Protein 3DD6 (pdb70)

Sequence (244 aa):
MRVDGREKTELRHIHIHTNYLKHPEGSVLIEVGDTKVICSSATIEERVPPFMRGEGKGWVTAEYAMIPRATEQRTIRESSGKVTGRTMMEIQRLIGRALRAVVDLEALGERTVWIDCDVIQADGGTRTASITGAYVAMVLAFEKLLQAEKVSKIPVKDYLAATSVGIVEEQGVVLDLNYAEDSKADVDMNVIMMTGKGQFVEVQGTGEEATFSRAQLNELLDAAEQGIFQLIDIQKEALGDIVSHIE

CATH classification: 3.30.230.70

InterPro domains:
  IPR001247 Exoribonuclease, phosphorolytic domain 1 [PF01138] (10-140)
  IPR002381 Ribonuclease PH, bacterial-type [MF_00564] (14-238)
  IPR002381 Ribonuclease PH, bacterial-type [TIGR01966] (2-237)
  IPR002381 Ribonuclease PH, bacterial-type [cd11362] (10-237)
  IPR015847 Exoribonuclease, phosphorolytic domain 2 [PF03725] (157-224)
  IPR018336 Ribonuclease PH, conserved site [PS01277] (116-128)
  IPR020568 Ribosomal protein uS5 domain 2-type superfamily [SSF54211] (1-140)
  IPR027408 PNPase/RNase PH domain superfamily [G3DSA:3.30.230.70] (9-238)
  IPR036345 Exoribonuclease, PH domain 2 superfamily [SSF55666] (151-238)
  IPR050080 Ribonuclease PH [PTHR11953] (2-234)

Structure (mmCIF, N/CA/C/O backbone):
data_3DD6
#
_entry.id   3DD6
#
_cell.length_a   86.750
_cell.length_b   86.750
_cell.length_c   179.080
_cell.angle_alpha   90.00
_cell.angle_beta   90.00
_cell.angle_gamma   120.00
#
_symmetry.space_group_name_H-M   'H 3 2'
#
loop_
_entity.id
_entity.type
_entity.pdbx_description
1 polymer 'Ribonuclease PH'
2 non-polymer 'SULFATE ION'
3 water water
#
loop_
_atom_site.group_PDB
_atom_site.id
_atom_site.type_symbol
_atom_site.label_atom_id
_atom_site.label_alt_id
_atom_site.label_comp_id
_atom_site.label_asym_id
_atom_site.label_entity_id
_atom_site.label_seq_id
_atom_site.pdbx_PDB_ins_code
_atom_site.Cartn_x
_atom_site.Cartn_y
_atom_site.Cartn_z
_atom_site.occupancy
_atom_site.B_iso_or_equiv
_atom_site.auth_seq_id
_atom_site.auth_comp_id
_atom_site.auth_asym_id
_atom_site.auth_atom_id
_atom_site.pdbx_PDB_model_num
ATOM 1 N N . MET A 1 11 ? 9.997 2.431 -10.362 1.00 8.79 1 MET A N 1
ATOM 2 C CA . MET A 1 11 ? 9.121 3.483 -10.956 1.00 8.65 1 MET A CA 1
ATOM 3 C C . MET A 1 11 ? 8.303 2.969 -12.134 1.00 8.31 1 MET A C 1
ATOM 4 O O . MET A 1 11 ? 7.175 3.428 -12.347 1.00 8.38 1 MET A O 1
ATOM 9 N N . ARG A 1 12 ? 8.868 2.034 -12.904 1.00 7.87 2 ARG A N 1
ATOM 10 C CA . ARG A 1 12 ? 8.130 1.381 -13.991 1.00 7.19 2 ARG A CA 1
ATOM 11 C C . ARG A 1 12 ? 6.967 0.561 -13.451 1.00 7.27 2 ARG A C 1
ATOM 12 O O . ARG A 1 12 ? 7.102 -0.128 -12.438 1.00 7.30 2 ARG A O 1
ATOM 20 N N . VAL A 1 13 ? 5.836 0.644 -14.143 1.00 7.05 3 VAL A N 1
ATOM 21 C CA . VAL A 1 13 ? 4.672 -0.192 -13.843 1.00 7.17 3 VAL A CA 1
ATOM 22 C C . VAL A 1 13 ? 5.066 -1.661 -14.010 1.00 7.23 3 VAL A C 1
ATOM 23 O O . VAL A 1 13 ? 5.623 -2.050 -15.032 1.00 7.10 3 VAL A O 1
ATOM 27 N N . ASP A 1 14 ? 4.800 -2.470 -12.990 1.00 7.49 4 ASP A N 1
ATOM 28 C CA . ASP A 1 14 ? 5.102 -3.892 -13.067 1.00 7.69 4 ASP A CA 1
ATOM 29 C C . ASP A 1 14 ? 3.883 -4.637 -13.591 1.00 7.67 4 ASP A C 1
ATOM 30 O O . ASP A 1 14 ? 2.751 -4.261 -13.308 1.00 7.94 4 ASP A O 1
ATOM 35 N N . GLY A 1 15 ? 4.112 -5.690 -14.359 1.00 7.43 5 GLY A N 1
ATOM 36 C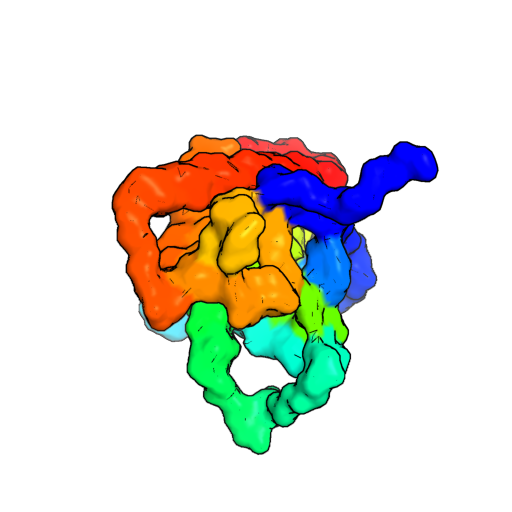 CA . GLY A 1 15 ? 3.014 -6.506 -14.863 1.00 7.38 5 GLY A CA 1
ATOM 37 C C . GLY A 1 15 ? 2.359 -5.961 -16.117 1.00 7.24 5 GLY A C 1
ATOM 38 O O . GLY A 1 15 ? 2.875 -5.019 -16.742 1.00 7.41 5 GLY A O 1
ATOM 39 N N . ARG A 1 16 ? 1.213 -6.555 -16.447 1.00 6.90 6 ARG A N 1
ATOM 40 C CA . ARG A 1 16 ? 0.464 -6.349 -17.686 1.00 6.73 6 ARG A CA 1
ATOM 41 C C . ARG A 1 16 ? -0.934 -5.863 -17.390 1.00 6.64 6 ARG A C 1
ATOM 42 O O . ARG A 1 16 ? -1.556 -6.334 -16.449 1.00 6.77 6 ARG A O 1
ATOM 50 N N . GLU A 1 17 ? -1.476 -4.993 -18.237 1.00 6.48 7 GLU A N 1
ATOM 51 C CA . GLU A 1 17 ? -2.889 -4.676 -18.133 1.00 6.49 7 GLU A CA 1
ATOM 52 C C . GLU A 1 17 ? -3.774 -5.860 -18.547 1.00 6.44 7 GLU A C 1
ATOM 53 O O . GLU A 1 17 ? -3.288 -6.815 -19.163 1.00 6.34 7 GLU A O 1
ATOM 59 N N . LYS A 1 18 ? -5.058 -5.795 -18.183 1.00 6.43 8 LYS A N 1
ATOM 60 C CA . LYS A 1 18 ? -5.994 -6.908 -18.407 1.00 6.27 8 LYS A CA 1
ATOM 61 C C . LYS A 1 18 ? -6.143 -7.221 -19.891 1.00 6.01 8 LYS A C 1
ATOM 62 O O . LYS A 1 18 ? -6.323 -8.386 -20.297 1.00 5.80 8 LYS A O 1
ATOM 68 N N . THR A 1 19 ? -6.010 -6.177 -20.696 1.00 5.46 9 THR A N 1
ATOM 69 C CA . THR A 1 19 ? -6.199 -6.293 -22.122 1.00 5.34 9 THR A CA 1
ATOM 70 C C . THR A 1 19 ? -4.878 -6.220 -22.930 1.00 4.95 9 THR A C 1
ATOM 71 O O . THR A 1 19 ? -4.869 -5.870 -24.110 1.00 4.97 9 THR A O 1
ATOM 75 N N . GLU A 1 20 ? -3.772 -6.623 -22.295 1.00 4.86 10 GLU A N 1
ATOM 76 C CA . GLU A 1 20 ? -2.440 -6.499 -22.887 1.00 4.38 10 GLU A CA 1
ATOM 77 C C . GLU A 1 20 ? -1.795 -7.860 -23.136 1.00 4.33 10 GLU A C 1
ATOM 78 O O . GLU A 1 20 ? -1.816 -8.728 -22.264 1.00 4.09 10 GLU A O 1
ATOM 84 N N . LEU A 1 21 ? -1.250 -8.037 -24.341 1.00 3.81 11 LEU A N 1
ATOM 85 C CA . LEU A 1 21 ? -0.489 -9.243 -24.702 1.00 3.68 11 LEU A CA 1
ATOM 86 C C . LEU A 1 21 ? 0.806 -9.319 -23.916 1.00 3.77 11 LEU A C 1
ATOM 87 O O . LEU A 1 21 ? 1.323 -8.302 -23.446 1.00 3.55 11 LEU A O 1
ATOM 92 N N . ARG A 1 22 ? 1.328 -10.533 -23.769 1.00 3.64 12 ARG A N 1
ATOM 93 C CA . ARG A 1 22 ? 2.714 -10.708 -23.353 1.00 3.83 12 ARG A CA 1
ATOM 94 C C . ARG A 1 22 ? 3.621 -10.248 -24.493 1.00 3.89 12 ARG A C 1
ATOM 95 O O . ARG A 1 22 ? 3.144 -9.969 -25.589 1.00 3.78 12 ARG A O 1
ATOM 103 N N . HIS A 1 23 ? 4.929 -10.189 -24.239 1.00 4.38 13 HIS A N 1
ATOM 104 C CA . HIS A 1 23 ? 5.905 -9.872 -25.278 1.00 4.73 13 HIS A CA 1
ATOM 105 C C . HIS A 1 23 ? 5.853 -10.915 -26.396 1.00 5.03 13 HIS A C 1
ATOM 106 O O . HIS A 1 23 ? 5.900 -12.120 -26.142 1.00 4.41 13 HIS A O 1
ATOM 113 N N . ILE A 1 24 ? 5.730 -10.437 -27.628 1.00 5.48 14 ILE A N 1
ATOM 114 C CA . ILE A 1 24 ? 5.604 -11.302 -28.804 1.00 6.35 14 ILE A CA 1
ATOM 115 C C . ILE A 1 24 ? 6.836 -11.094 -29.661 1.00 6.42 14 ILE A C 1
ATOM 116 O O . ILE A 1 24 ? 7.165 -9.965 -30.027 1.00 6.98 14 ILE A O 1
ATOM 121 N N . HIS A 1 25 ? 7.497 -12.190 -30.005 1.00 6.58 15 HIS A N 1
ATOM 122 C CA . HIS A 1 25 ? 8.637 -12.135 -30.899 1.00 6.72 15 HIS A CA 1
ATOM 123 C C . HIS A 1 25 ? 8.524 -13.295 -31.893 1.00 6.73 15 HIS A C 1
ATOM 124 O O . HIS A 1 25 ? 8.273 -14.426 -31.489 1.00 6.84 15 HIS A O 1
ATOM 131 N N . ILE A 1 26 ? 8.627 -12.996 -33.191 1.00 6.62 16 ILE A N 1
ATOM 132 C CA . ILE A 1 26 ? 8.545 -14.008 -34.249 1.00 6.85 16 ILE A CA 1
ATOM 133 C C . ILE A 1 26 ? 9.868 -14.050 -35.009 1.00 7.02 16 ILE A C 1
ATOM 134 O O . ILE A 1 26 ? 10.182 -13.144 -35.795 1.00 6.97 16 ILE A O 1
ATOM 139 N N . HIS A 1 27 ? 10.645 -15.097 -34.757 1.00 6.88 17 HIS A N 1
ATOM 140 C CA . HIS A 1 27 ? 11.944 -15.277 -35.396 1.00 7.25 17 HIS A CA 1
ATOM 141 C C . HIS A 1 27 ? 11.813 -16.088 -36.683 1.00 7.06 17 HIS A C 1
ATOM 142 O O . HIS A 1 27 ? 11.510 -17.285 -36.647 1.00 7.19 17 HIS A O 1
ATOM 149 N N . THR A 1 28 ? 12.053 -15.438 -37.823 1.00 6.70 18 THR A N 1
ATOM 150 C CA . THR A 1 28 ? 11.888 -16.048 -39.136 1.00 6.73 18 THR A CA 1
ATOM 151 C C . THR A 1 28 ? 13.194 -16.689 -39.657 1.00 7.01 18 THR A C 1
ATOM 152 O O . THR A 1 28 ? 14.314 -16.280 -39.265 1.00 7.00 18 THR A O 1
ATOM 156 N N . ASN A 1 29 ? 13.044 -17.671 -40.553 1.00 7.16 19 ASN A N 1
ATOM 157 C CA . ASN A 1 29 ? 14.173 -18.485 -41.059 1.00 7.51 19 ASN A CA 1
ATOM 158 C C . ASN A 1 29 ? 15.008 -18.991 -39.882 1.00 7.42 19 ASN A C 1
ATOM 159 O O . ASN A 1 29 ? 16.245 -18.934 -39.891 1.00 7.45 19 ASN A O 1
ATOM 164 N N . TYR A 1 30 ? 14.302 -19.464 -38.856 1.00 7.19 20 TYR A N 1
ATOM 165 C CA . TYR A 1 30 ? 14.894 -19.816 -37.574 1.00 7.00 20 TYR A CA 1
ATOM 166 C C . TYR A 1 30 ? 15.881 -20.968 -37.719 1.00 6.89 20 TYR A C 1
ATOM 167 O O . TYR A 1 30 ? 17.004 -20.903 -37.214 1.00 6.66 20 TYR A O 1
ATOM 176 N N . LEU A 1 31 ? 15.449 -22.014 -38.414 1.00 6.43 21 LEU A N 1
ATOM 177 C CA . LEU A 1 31 ? 16.276 -23.169 -38.681 1.00 6.32 21 LEU A CA 1
ATOM 178 C C . LEU A 1 31 ? 16.324 -23.406 -40.177 1.00 6.19 21 LEU A C 1
ATOM 179 O O . LEU A 1 31 ? 15.457 -22.927 -40.906 1.00 6.65 21 LEU A O 1
ATOM 184 N N . LYS A 1 32 ? 17.341 -24.141 -40.622 1.00 6.11 22 LYS A N 1
ATOM 185 C CA . LYS A 1 32 ? 17.716 -24.228 -42.048 1.00 6.13 22 LYS A CA 1
ATOM 186 C C . LYS A 1 32 ? 16.897 -25.145 -42.952 1.00 6.16 22 LYS A C 1
ATOM 187 O O . LYS A 1 32 ? 16.670 -24.813 -44.122 1.00 5.72 22 LYS A O 1
ATOM 193 N N . HIS A 1 33 ? 16.488 -26.306 -42.440 1.00 6.09 23 HIS A N 1
ATOM 194 C CA . HIS A 1 33 ? 15.971 -27.380 -43.317 1.00 6.32 23 HIS A CA 1
ATOM 195 C C . HIS A 1 33 ? 14.517 -27.202 -43.836 1.00 6.34 23 HIS A C 1
ATOM 196 O O . HIS A 1 33 ? 14.238 -27.572 -44.996 1.00 6.57 23 HIS A O 1
ATOM 203 N N . PRO A 1 34 ? 13.595 -26.637 -43.012 1.00 6.50 24 PRO A N 1
ATOM 204 C CA . PRO A 1 34 ? 12.211 -26.482 -43.507 1.00 6.40 24 PRO A CA 1
ATOM 205 C C . PRO A 1 34 ? 12.079 -25.489 -44.656 1.00 6.57 24 PRO A C 1
ATOM 206 O O . PRO A 1 34 ? 12.882 -24.571 -44.775 1.00 6.61 24 PRO A O 1
ATOM 210 N N . GLU A 1 35 ? 11.059 -25.660 -45.492 1.00 6.51 25 GLU A N 1
ATOM 211 C CA . GLU A 1 35 ? 10.693 -24.602 -46.424 1.00 6.27 25 GLU A CA 1
ATOM 212 C C . GLU A 1 35 ? 10.360 -23.311 -45.685 1.00 6.10 25 GLU A C 1
ATOM 213 O O . GLU A 1 35 ? 10.697 -22.241 -46.156 1.00 6.35 25 GLU A O 1
ATOM 219 N N . GLY A 1 36 ? 9.784 -23.414 -44.484 1.00 6.10 26 GLY A N 1
ATOM 220 C CA . GLY A 1 36 ? 9.460 -22.222 -43.694 1.00 5.67 26 GLY A CA 1
ATOM 221 C C . GLY A 1 36 ? 9.651 -22.537 -42.235 1.00 5.77 26 GLY A C 1
ATOM 222 O O . GLY A 1 36 ? 9.170 -23.556 -41.759 1.00 6.09 26 GLY A O 1
ATOM 223 N N . SER A 1 37 ? 10.385 -21.673 -41.544 1.00 5.54 27 SER A N 1
ATOM 224 C CA . SER A 1 37 ? 10.792 -21.944 -40.151 1.00 5.84 27 SER A CA 1
ATOM 225 C C . SER A 1 37 ? 10.680 -20.702 -39.278 1.00 6.11 27 SER A C 1
ATOM 226 O O . SER A 1 37 ? 11.217 -19.645 -39.639 1.00 6.16 27 SER A O 1
ATOM 229 N N . VAL A 1 38 ? 10.043 -20.859 -38.112 1.00 6.14 28 VAL A N 1
ATOM 230 C CA . VAL A 1 38 ? 9.781 -19.786 -37.178 1.00 6.26 28 VAL A CA 1
ATOM 231 C C . VAL A 1 38 ? 9.969 -20.314 -35.762 1.00 6.11 28 VAL A C 1
ATOM 232 O O . VAL A 1 38 ? 9.631 -21.467 -35.465 1.00 6.16 28 VAL A O 1
ATOM 236 N N . LEU A 1 39 ? 10.531 -19.473 -34.902 1.00 5.61 29 LEU A N 1
ATOM 237 C CA . LEU A 1 39 ? 10.381 -19.636 -33.454 1.00 5.64 29 LEU A CA 1
ATOM 238 C C . LEU A 1 39 ? 9.487 -18.488 -32.971 1.00 5.87 29 LEU A C 1
ATOM 239 O O . LEU A 1 39 ? 9.824 -17.321 -33.140 1.00 5.97 29 LEU A O 1
ATOM 244 N N . ILE A 1 40 ? 8.329 -18.809 -32.406 1.00 5.49 30 ILE A N 1
ATOM 245 C CA . ILE A 1 40 ? 7.488 -17.765 -31.854 1.00 5.20 30 ILE A CA 1
ATOM 246 C C . ILE A 1 40 ? 7.586 -17.790 -30.335 1.00 5.44 30 ILE A C 1
ATOM 247 O O . ILE A 1 40 ? 7.566 -18.865 -29.689 1.00 5.54 30 ILE A O 1
ATOM 252 N N . GLU A 1 41 ? 7.754 -16.600 -29.780 1.00 5.52 31 GLU A N 1
ATOM 253 C CA . GLU A 1 41 ? 7.774 -16.405 -28.347 1.00 5.79 31 GLU A CA 1
ATOM 254 C C . GLU A 1 41 ? 6.549 -15.563 -27.984 1.00 6.06 31 GLU A C 1
ATOM 255 O O . GLU A 1 41 ? 6.321 -14.496 -28.548 1.00 6.29 31 GLU A O 1
ATOM 261 N N . VAL A 1 42 ? 5.747 -16.064 -27.057 1.00 6.06 32 VAL A N 1
ATOM 262 C CA . VAL A 1 42 ? 4.641 -15.294 -26.479 1.00 6.07 32 VAL A CA 1
ATOM 263 C C . VAL A 1 42 ? 4.850 -15.346 -24.955 1.00 5.96 32 VAL A C 1
ATOM 264 O O . VAL A 1 42 ? 4.495 -16.336 -24.310 1.00 5.86 32 VAL A O 1
ATOM 268 N N . GLY A 1 43 ? 5.458 -14.297 -24.398 1.00 5.81 33 GLY A N 1
ATOM 269 C CA . GLY A 1 43 ? 6.006 -14.365 -23.031 1.00 6.01 33 GLY A CA 1
ATOM 270 C C . GLY A 1 43 ? 6.914 -15.591 -22.929 1.00 6.28 33 GLY A C 1
ATOM 271 O O . GLY A 1 43 ? 7.745 -15.840 -23.811 1.00 6.31 33 GLY A O 1
ATOM 272 N N . ASP A 1 44 ? 6.719 -16.375 -21.869 1.00 6.41 34 ASP A N 1
ATOM 273 C CA . ASP A 1 44 ? 7.466 -17.617 -21.670 1.00 6.52 34 ASP A CA 1
ATOM 274 C C . ASP A 1 44 ? 7.078 -18.773 -22.609 1.00 6.47 34 ASP A C 1
ATOM 275 O O . ASP A 1 44 ? 7.810 -19.772 -22.704 1.00 6.48 34 ASP A O 1
ATOM 280 N N . THR A 1 45 ? 5.937 -18.661 -23.281 1.00 6.09 35 THR A N 1
ATOM 281 C CA . THR A 1 45 ? 5.548 -19.690 -24.248 1.00 6.21 35 THR A CA 1
ATOM 282 C C . THR A 1 45 ? 6.397 -19.601 -25.509 1.00 6.17 35 THR A C 1
ATOM 283 O O . THR A 1 45 ? 6.444 -18.561 -26.186 1.00 6.26 35 THR A O 1
ATOM 287 N N . LYS A 1 46 ? 7.089 -20.696 -25.811 1.00 6.07 36 LYS A N 1
ATOM 288 C CA . LYS A 1 46 ? 7.946 -20.757 -26.996 1.00 5.65 36 LYS A CA 1
ATOM 289 C C . LYS A 1 46 ? 7.717 -21.992 -27.852 1.00 5.77 36 LYS A C 1
ATOM 290 O O . LYS A 1 46 ? 7.779 -23.116 -27.352 1.00 5.46 36 LYS A O 1
ATOM 296 N N . VAL A 1 47 ? 7.466 -21.770 -29.136 1.00 5.41 37 VAL A N 1
ATOM 297 C CA . VAL A 1 47 ? 7.099 -22.838 -30.092 1.00 5.55 37 VAL A CA 1
ATOM 298 C C . VAL A 1 47 ? 7.891 -22.754 -31.396 1.00 5.67 37 VAL A C 1
ATOM 299 O O . VAL A 1 47 ? 7.913 -21.708 -32.090 1.00 5.97 37 VAL A O 1
ATOM 303 N N . ILE A 1 48 ? 8.557 -23.862 -31.717 1.00 5.37 38 ILE A N 1
ATOM 304 C CA . ILE A 1 48 ? 9.176 -24.026 -33.035 1.00 5.39 38 ILE A CA 1
ATOM 305 C C . ILE A 1 48 ? 8.119 -24.482 -34.071 1.00 5.40 38 ILE A C 1
ATOM 306 O O . ILE A 1 48 ? 7.540 -25.566 -33.967 1.00 5.31 38 ILE A O 1
ATOM 311 N N . CYS A 1 49 ? 7.905 -23.654 -35.086 1.00 5.79 39 CYS A N 1
ATOM 312 C CA . CYS A 1 49 ? 6.884 -23.905 -36.108 1.00 5.97 39 CYS A CA 1
ATOM 313 C C . CYS A 1 49 ? 7.580 -24.104 -37.434 1.00 5.68 39 CYS A C 1
ATOM 314 O O . CYS A 1 49 ? 8.332 -23.229 -37.871 1.00 6.03 39 CYS A O 1
ATOM 317 N N A SER A 1 50 ? 7.414 -25.270 -38.045 0.50 5.22 40 SER A N 1
ATOM 318 N N B SER A 1 50 ? 7.354 -25.246 -38.068 0.50 5.56 40 SER A N 1
ATOM 319 C CA A SER A 1 50 ? 7.926 -25.455 -39.415 0.50 4.84 40 SER A CA 1
ATOM 320 C CA B SER A 1 50 ? 7.912 -25.465 -39.409 0.50 5.44 40 SER A CA 1
ATOM 321 C C A SER A 1 50 ? 6.843 -25.754 -40.403 0.50 5.00 40 SER A C 1
ATOM 322 C C B SER A 1 50 ? 6.885 -25.856 -40.427 0.50 5.30 40 SER A C 1
ATOM 323 O O A SER A 1 50 ? 5.785 -26.280 -40.075 0.50 5.16 40 SER A O 1
ATOM 324 O O B SER A 1 50 ? 5.918 -26.561 -40.150 0.50 5.28 40 SER A O 1
ATOM 329 N N . ALA A 1 51 ? 7.125 -25.423 -41.658 1.00 4.79 41 ALA A N 1
ATOM 330 C CA . ALA A 1 51 ? 6.245 -25.746 -42.741 1.00 5.41 41 ALA A CA 1
ATOM 331 C C . ALA A 1 51 ? 7.098 -26.519 -43.718 1.00 5.01 41 ALA A C 1
ATOM 332 O O . ALA A 1 51 ? 8.214 -26.087 -44.047 1.00 5.81 41 ALA A O 1
ATOM 334 N N . THR A 1 52 ? 6.574 -27.683 -44.104 1.00 4.75 42 THR A N 1
ATOM 335 C CA . THR A 1 52 ? 7.188 -28.607 -45.057 1.00 4.75 42 THR A CA 1
ATOM 336 C C . THR A 1 52 ? 6.260 -28.834 -46.257 1.00 4.66 42 THR A C 1
ATOM 337 O O . THR A 1 52 ? 5.078 -29.199 -46.117 1.00 4.59 42 THR A O 1
ATOM 341 N N . ILE A 1 53 ? 6.817 -28.659 -47.443 1.00 4.73 43 ILE A N 1
ATOM 342 C CA . ILE A 1 53 ? 6.059 -28.862 -48.668 1.00 5.12 43 ILE A CA 1
ATOM 343 C C . ILE A 1 53 ? 6.296 -30.276 -49.215 1.00 5.19 43 ILE A C 1
ATOM 344 O O . ILE A 1 53 ? 7.440 -30.681 -49.419 1.00 5.26 43 ILE A O 1
ATOM 349 N N . GLU A 1 54 ? 5.221 -31.039 -49.385 1.00 5.30 44 GLU A N 1
ATOM 350 C CA . GLU A 1 54 ? 5.277 -32.355 -50.015 1.00 5.51 44 GLU A CA 1
ATOM 351 C C . GLU A 1 54 ? 4.446 -32.258 -51.278 1.00 5.60 44 GLU A C 1
ATOM 352 O O . GLU A 1 54 ? 3.336 -31.728 -51.229 1.00 5.26 44 GLU A O 1
ATOM 358 N N . GLU A 1 55 ? 4.995 -32.757 -52.391 1.00 5.77 45 GLU A N 1
ATOM 359 C CA . GLU A 1 55 ? 4.354 -32.791 -53.724 1.00 6.38 45 GLU A CA 1
ATOM 360 C C . GLU A 1 55 ? 3.409 -34.002 -53.845 1.00 6.73 45 GLU A C 1
ATOM 361 O O . GLU A 1 55 ? 3.544 -34.837 -54.722 1.00 7.02 45 GLU A O 1
ATOM 367 N N . ARG A 1 56 ? 2.469 -34.080 -52.900 1.00 21.61 46 ARG A N 1
ATOM 368 C CA . ARG A 1 56 ? 1.467 -35.133 -52.819 1.00 23.31 46 ARG A CA 1
ATOM 369 C C . ARG A 1 56 ? 0.317 -34.604 -51.973 1.00 23.67 46 ARG A C 1
ATOM 370 O O . ARG A 1 56 ? 0.531 -33.776 -51.085 1.00 8.00 46 ARG A O 1
ATOM 378 N N . VAL A 1 57 ? -0.886 -35.115 -52.220 1.00 7.80 47 VAL A N 1
ATOM 379 C CA . VAL A 1 57 ? -2.023 -34.882 -51.337 1.00 7.81 47 VAL A CA 1
ATOM 380 C C . VAL A 1 57 ? -2.591 -36.257 -50.917 1.00 8.10 47 VAL A C 1
ATOM 381 O O . VAL A 1 57 ? -2.286 -37.274 -51.565 1.00 7.94 47 VAL A O 1
ATOM 385 N N . PRO A 1 58 ? -3.399 -36.301 -49.832 1.00 8.21 48 PRO A N 1
ATOM 386 C CA . PRO A 1 58 ? -4.032 -37.557 -49.409 1.00 8.54 48 PRO A CA 1
ATOM 387 C C . PRO A 1 58 ? -4.864 -38.210 -50.527 1.00 8.84 48 PRO A C 1
ATOM 388 O O . PRO A 1 58 ? -5.429 -37.494 -51.362 1.00 8.92 48 PRO A O 1
ATOM 392 N N . PRO A 1 59 ? -4.922 -39.561 -50.552 1.00 9.05 49 PRO A N 1
ATOM 393 C CA . PRO A 1 59 ? -5.695 -40.317 -51.545 1.00 9.31 49 PRO A CA 1
ATOM 394 C C . PRO A 1 59 ? -7.136 -39.823 -51.730 1.00 9.52 49 PRO A C 1
ATOM 395 O O . PRO A 1 59 ? -7.615 -39.738 -52.874 1.00 9.49 49 PRO A O 1
ATOM 399 N N . PHE A 1 60 ? -7.805 -39.481 -50.620 1.00 9.78 50 PHE A N 1
ATOM 400 C CA . PHE A 1 60 ? -9.221 -39.067 -50.648 1.00 10.01 50 PHE A CA 1
ATOM 401 C C . PHE A 1 60 ? -9.524 -37.867 -51.556 1.00 10.08 50 PHE A C 1
ATOM 402 O O . PHE A 1 60 ? -10.687 -37.587 -51.850 1.00 10.13 50 PHE A O 1
ATOM 410 N N . MET A 1 61 ? -8.476 -37.178 -52.004 1.00 10.21 51 MET A N 1
ATOM 411 C CA . MET A 1 61 ? -8.624 -35.946 -52.777 1.00 10.26 51 MET A CA 1
ATOM 412 C C . MET A 1 61 ? -7.647 -35.836 -53.950 1.00 10.39 51 MET A C 1
ATOM 413 O O . MET A 1 61 ? -7.544 -34.783 -54.583 1.00 10.50 51 MET A O 1
ATOM 418 N N . ARG A 1 62 ? -6.943 -36.925 -54.243 1.00 10.50 52 ARG A N 1
ATOM 419 C CA . ARG A 1 62 ? -5.955 -36.951 -55.321 1.00 10.56 52 ARG A CA 1
ATOM 420 C C . ARG A 1 62 ? -6.599 -36.775 -56.694 1.00 10.62 52 ARG A C 1
ATOM 421 O O . ARG A 1 62 ? -7.679 -37.313 -56.957 1.00 10.57 52 ARG A O 1
ATOM 429 N N . GLY A 1 63 ? -5.929 -36.016 -57.560 1.00 10.55 53 GLY A N 1
ATOM 430 C CA . GLY A 1 63 ? -6.428 -35.749 -58.907 1.00 10.46 53 GLY A CA 1
ATOM 431 C C . GLY A 1 63 ? -7.442 -34.620 -58.979 1.00 10.41 53 GLY A C 1
ATOM 432 O O . GLY A 1 63 ? -7.817 -34.195 -60.073 1.00 10.50 53 GLY A O 1
ATOM 433 N N . GLU A 1 64 ? -7.883 -34.130 -57.819 1.00 10.30 54 GLU A N 1
ATOM 434 C CA . GLU A 1 64 ? -8.884 -33.055 -57.745 1.00 10.21 54 GLU A CA 1
ATOM 435 C C . GLU A 1 64 ? -8.268 -31.658 -57.854 1.00 10.05 54 GLU A C 1
ATOM 436 O O . GLU A 1 64 ? -8.984 -30.652 -57.848 1.00 10.08 54 GLU A O 1
ATOM 442 N N . GLY A 1 65 ? -6.941 -31.606 -57.935 1.00 9.86 55 GLY A N 1
ATOM 443 C CA . GLY A 1 65 ? -6.227 -30.359 -58.175 1.00 9.52 55 GLY A CA 1
ATOM 444 C C . GLY A 1 65 ? -6.099 -29.379 -57.017 1.00 9.24 55 GLY A C 1
ATOM 445 O O . GLY A 1 65 ? -5.565 -28.281 -57.208 1.00 9.19 55 GLY A O 1
ATOM 446 N N . LYS A 1 66 ? -6.578 -29.759 -55.826 1.00 8.80 56 LYS A N 1
ATOM 447 C CA . LYS A 1 66 ? -6.470 -28.910 -54.644 1.00 8.43 56 LYS A CA 1
ATOM 448 C C . LYS A 1 66 ? -5.406 -29.476 -53.717 1.00 8.04 56 LYS A C 1
ATOM 449 O O . LYS A 1 66 ? -5.157 -30.690 -53.698 1.00 7.96 56 LYS A O 1
ATOM 455 N N . GLY A 1 67 ? -4.801 -28.586 -52.939 1.00 7.73 57 GLY A N 1
ATOM 456 C CA . GLY A 1 67 ? -3.835 -28.964 -51.925 1.00 6.98 57 GLY A CA 1
ATOM 457 C C . GLY A 1 67 ? -4.449 -29.151 -50.556 1.00 6.75 57 GLY A C 1
ATOM 458 O O . GLY A 1 67 ? -5.673 -29.159 -50.400 1.00 6.24 57 GLY A O 1
ATOM 459 N N . TRP A 1 68 ? -3.590 -29.285 -49.551 1.00 6.29 58 TRP A N 1
ATOM 460 C CA . TRP A 1 68 ? -4.022 -29.659 -48.236 1.00 6.53 58 TRP A CA 1
ATOM 461 C C . TRP A 1 68 ? -3.066 -29.079 -47.193 1.00 6.04 58 TRP A C 1
ATOM 462 O O . TRP A 1 68 ? -1.907 -28.790 -47.485 1.00 6.41 58 TRP A O 1
ATOM 473 N N . VAL A 1 69 ? -3.526 -28.905 -45.963 1.00 6.56 59 VAL A N 1
ATOM 474 C CA . VAL A 1 69 ? -2.616 -28.479 -44.909 1.00 6.24 59 VAL A CA 1
ATOM 475 C C . VAL A 1 69 ? -2.942 -29.422 -43.777 1.00 6.41 59 VAL A C 1
ATOM 476 O O . VAL A 1 69 ? -4.108 -29.713 -43.562 1.00 6.60 59 VAL A O 1
ATOM 480 N N . THR A 1 70 ? -1.918 -29.951 -43.132 1.00 6.42 60 THR A N 1
ATOM 481 C CA . THR A 1 70 ? -2.114 -30.828 -41.968 1.00 6.55 60 THR A CA 1
ATOM 482 C C . THR A 1 70 ? -1.133 -30.532 -40.840 1.00 6.16 60 THR A C 1
ATOM 483 O O . THR A 1 70 ? 0.032 -30.236 -41.066 1.00 6.41 60 THR A O 1
ATOM 487 N N . ALA A 1 71 ? -1.592 -30.557 -39.605 1.00 5.90 61 ALA A N 1
ATOM 488 C CA . ALA A 1 71 ? -0.693 -30.108 -38.585 1.00 5.70 61 ALA A CA 1
ATOM 489 C C . ALA A 1 71 ? -0.436 -31.173 -37.514 1.00 5.82 61 ALA A C 1
ATOM 490 O O . ALA A 1 71 ? -1.302 -32.015 -37.221 1.00 5.53 61 ALA A O 1
ATOM 492 N N . GLU A 1 72 ? 0.795 -31.158 -37.002 1.00 5.10 62 GLU A N 1
ATOM 493 C CA . GLU A 1 72 ? 1.180 -31.957 -35.845 1.00 5.91 62 GLU A CA 1
ATOM 494 C C . GLU A 1 72 ? 1.718 -31.051 -34.754 1.00 5.78 62 GLU A C 1
ATOM 495 O O . GLU A 1 72 ? 2.276 -29.984 -35.047 1.00 6.16 62 GLU A O 1
ATOM 501 N N . TYR A 1 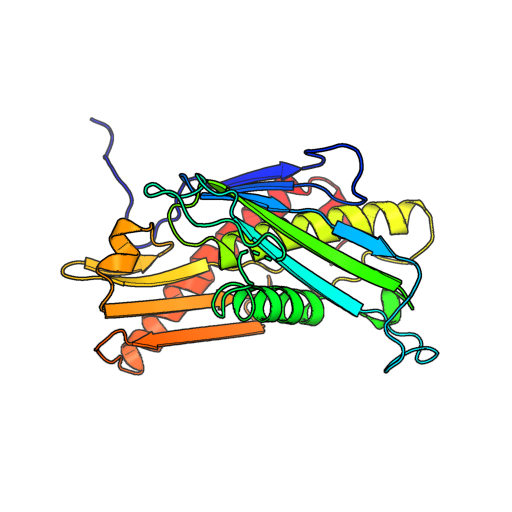73 ? 1.505 -31.457 -33.506 1.00 5.84 63 TYR A N 1
ATOM 502 C CA . TYR A 1 73 ? 1.835 -30.695 -32.270 1.00 5.89 63 TYR A CA 1
ATOM 503 C C . TYR A 1 73 ? 2.479 -31.617 -31.249 1.00 5.90 63 TYR A C 1
ATOM 504 O O . TYR A 1 73 ? 2.063 -32.764 -31.061 1.00 5.86 63 TYR A O 1
ATOM 513 N N . ALA A 1 74 ? 3.515 -31.126 -30.576 1.00 5.53 64 ALA A N 1
ATOM 514 C CA . ALA A 1 74 ? 4.043 -31.846 -29.413 1.00 5.76 64 ALA A CA 1
ATOM 515 C C . ALA A 1 74 ? 4.718 -30.857 -28.502 1.00 5.50 64 ALA A C 1
ATOM 516 O O . ALA A 1 74 ? 5.121 -29.773 -28.942 1.00 6.38 64 ALA A O 1
ATOM 518 N N . MET A 1 75 ? 4.843 -31.234 -27.228 1.00 4.52 65 MET A N 1
ATOM 519 C CA . MET A 1 75 ? 5.660 -30.502 -26.281 1.00 4.01 65 MET A CA 1
ATOM 520 C C . MET A 1 75 ? 6.854 -31.370 -25.900 1.00 3.92 65 MET A C 1
ATOM 521 O O . MET A 1 75 ? 6.700 -32.562 -25.573 1.00 3.45 65 MET A O 1
ATOM 526 N N . ILE A 1 76 ? 8.055 -30.801 -25.947 1.00 3.93 66 ILE A N 1
ATOM 527 C CA . ILE A 1 76 ? 9.188 -31.500 -25.330 1.00 3.58 66 ILE A CA 1
ATOM 528 C C . ILE A 1 76 ? 8.902 -31.733 -23.815 1.00 3.54 66 ILE A C 1
ATOM 529 O O . ILE A 1 76 ? 8.184 -30.950 -23.142 1.00 3.21 66 ILE A O 1
ATOM 534 N N . PRO A 1 77 ? 9.373 -32.859 -23.270 1.00 3.59 67 PRO A N 1
ATOM 535 C CA . PRO A 1 77 ? 8.937 -33.212 -21.893 1.00 3.24 67 PRO A CA 1
ATOM 536 C C . PRO A 1 77 ? 9.066 -32.171 -20.759 1.00 3.64 67 PRO A C 1
ATOM 537 O O . PRO A 1 77 ? 8.195 -32.116 -19.914 1.00 4.29 67 PRO A O 1
ATOM 541 N N . ARG A 1 78 ? 10.146 -31.390 -20.730 1.00 3.53 68 ARG A N 1
ATOM 542 C CA . ARG A 1 78 ? 10.273 -30.319 -19.772 1.00 3.27 68 ARG A CA 1
ATOM 543 C C . ARG A 1 78 ? 10.016 -28.947 -20.429 1.00 3.23 68 ARG A C 1
ATOM 544 O O . ARG A 1 78 ? 10.560 -27.937 -19.992 1.00 3.13 68 ARG A O 1
ATOM 552 N N . ALA A 1 79 ? 9.180 -28.902 -21.474 1.00 2.85 69 ALA A N 1
ATOM 553 C CA . ALA A 1 79 ? 8.529 -27.616 -21.797 1.00 2.98 69 ALA A CA 1
ATOM 554 C C . ALA A 1 79 ? 7.744 -27.041 -20.612 1.00 3.52 69 ALA A C 1
ATOM 555 O O . ALA A 1 79 ? 7.658 -25.822 -20.437 1.00 3.51 69 ALA A O 1
ATOM 557 N N . THR A 1 80 ? 7.270 -27.935 -19.751 1.00 3.82 70 THR A N 1
ATOM 558 C CA . THR A 1 80 ? 6.342 -27.597 -18.679 1.00 4.21 70 THR A CA 1
ATOM 559 C C . THR A 1 80 ? 7.112 -27.638 -17.398 1.00 4.42 70 THR A C 1
ATOM 560 O O . THR A 1 80 ? 8.151 -28.299 -17.344 1.00 4.59 70 THR A O 1
ATOM 564 N N . GLU A 1 81 ? 6.613 -26.905 -16.392 1.00 4.50 71 GLU A N 1
ATOM 565 C CA . GLU A 1 81 ? 7.181 -26.845 -15.046 1.00 4.79 71 GLU A CA 1
ATOM 566 C C . GLU A 1 81 ? 7.294 -28.220 -14.404 1.00 4.77 71 GLU A C 1
ATOM 567 O O . GLU A 1 81 ? 8.342 -28.544 -13.845 1.00 4.99 71 GLU A O 1
ATOM 573 N N . GLN A 1 82 ? 6.219 -29.031 -14.450 1.00 20.00 72 GLN A N 1
ATOM 574 C CA . GLN A 1 82 ? 6.246 -30.448 -14.109 1.00 20.00 72 GLN A CA 1
ATOM 575 C C . GLN A 1 82 ? 6.517 -31.307 -15.339 1.00 20.00 72 GLN A C 1
ATOM 576 O O . GLN A 1 82 ? 5.811 -31.096 -16.356 1.00 4.50 72 GLN A O 1
ATOM 582 N N . ARG A 1 83 ? 7.529 -32.119 -15.345 1.00 3.56 73 ARG A N 1
ATOM 583 C CA . ARG A 1 83 ? 7.800 -32.889 -16.576 1.00 3.28 73 ARG A CA 1
ATOM 584 C C . ARG A 1 83 ? 6.560 -33.660 -17.048 1.00 3.86 73 ARG A C 1
ATOM 585 O O . ARG A 1 83 ? 5.874 -34.293 -16.244 1.00 3.81 73 ARG A O 1
ATOM 593 N N . THR A 1 84 ? 6.311 -33.612 -18.354 1.00 4.08 74 THR A N 1
ATOM 594 C CA . THR A 1 84 ? 5.280 -34.448 -19.041 1.00 5.09 74 THR A CA 1
ATOM 595 C C . THR A 1 84 ? 5.881 -35.695 -19.658 1.00 4.70 74 THR A C 1
ATOM 596 O O . THR A 1 84 ? 6.991 -35.658 -20.185 1.00 5.32 74 THR A O 1
ATOM 600 N N . ILE A 1 85 ? 5.137 -36.798 -19.580 1.00 4.99 75 ILE A N 1
ATOM 601 C CA . ILE A 1 85 ? 5.495 -38.058 -20.259 1.00 5.37 75 ILE A CA 1
ATOM 602 C C . ILE A 1 85 ? 5.535 -37.835 -21.760 1.00 5.29 75 ILE A C 1
ATOM 603 O O . ILE A 1 85 ? 4.603 -37.269 -22.344 1.00 5.79 75 ILE A O 1
ATOM 608 N N . ARG A 1 86 ? 6.625 -38.259 -22.393 1.00 5.28 76 ARG A N 1
ATOM 609 C CA . ARG A 1 86 ? 6.786 -38.123 -23.829 1.00 5.56 76 ARG A CA 1
ATOM 610 C C . ARG A 1 86 ? 5.697 -38.905 -24.570 1.00 6.15 76 ARG A C 1
ATOM 611 O O . ARG A 1 86 ? 5.385 -40.054 -24.204 1.00 6.04 76 ARG A O 1
ATOM 619 N N . GLU A 1 87 ? 5.094 -38.267 -25.580 1.00 6.80 77 GLU A N 1
ATOM 620 C CA . GLU A 1 87 ? 4.253 -38.963 -26.545 1.00 7.53 77 GLU A CA 1
ATOM 621 C C . GLU A 1 87 ? 5.233 -39.557 -27.558 1.00 8.04 77 GLU A C 1
ATOM 622 O O . GLU A 1 87 ? 5.620 -38.904 -28.548 1.00 8.29 77 GLU A O 1
ATOM 628 N N . SER A 1 88 ? 5.650 -40.790 -27.280 1.00 8.22 78 SER A N 1
ATOM 629 C CA . SER A 1 88 ? 6.790 -41.411 -27.960 1.00 8.68 78 SER A CA 1
ATOM 630 C C . SER A 1 88 ? 6.348 -42.418 -29.014 1.00 8.88 78 SER A C 1
ATOM 631 O O . SER A 1 88 ? 7.057 -42.652 -30.002 1.00 9.07 78 SER A O 1
ATOM 634 N N . SER A 1 89 ? 5.200 -43.044 -28.759 1.00 27.09 79 S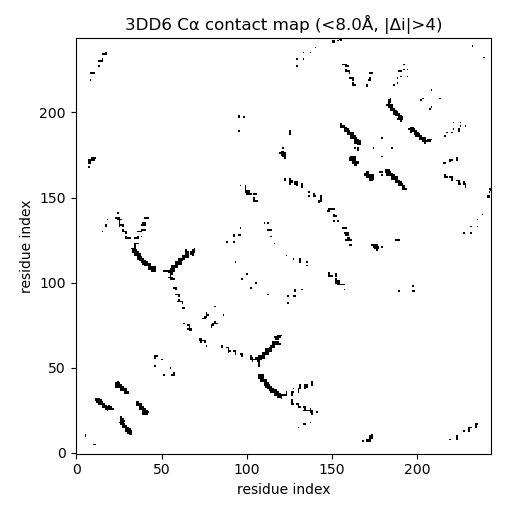ER A N 1
ATOM 635 C CA . SER A 1 89 ? 4.602 -44.105 -29.602 0.50 27.11 79 SER A CA 1
ATOM 636 C C . SER A 1 89 ? 4.323 -45.376 -28.819 1.00 26.48 79 SER A C 1
ATOM 637 O O . SER A 1 89 ? 3.867 -45.314 -27.688 1.00 26.59 79 SER A O 1
ATOM 640 N N . GLY A 1 91 ? 4.405 -44.363 -23.458 1.00 18.14 81 GLY A N 1
ATOM 641 C CA . GLY A 1 91 ? 4.024 -43.252 -24.334 1.00 18.29 81 GLY A CA 1
ATOM 642 C C . GLY A 1 91 ? 2.710 -43.465 -25.061 1.00 18.46 81 GLY A C 1
ATOM 643 O O . GLY A 1 91 ? 2.325 -44.602 -25.349 1.00 6.43 81 GLY A O 1
ATOM 644 N N . LYS A 1 92 ? 2.010 -42.372 -25.375 1.00 6.14 82 LYS A N 1
ATOM 645 C CA . LYS A 1 92 ? 0.739 -42.458 -26.129 1.00 5.84 82 LYS A CA 1
ATOM 646 C C . LYS A 1 92 ? 0.160 -41.063 -26.400 1.00 5.49 82 LYS A C 1
ATOM 647 O O . LYS A 1 92 ? 0.255 -40.185 -25.544 1.00 5.54 82 LYS A O 1
ATOM 653 N N . VAL A 1 93 ? -0.426 -40.866 -27.590 1.00 5.13 83 VAL A N 1
ATOM 654 C CA . VAL A 1 93 ? -0.923 -39.524 -28.015 1.00 4.40 83 VAL A CA 1
ATOM 655 C C . VAL A 1 93 ? -2.190 -39.160 -27.251 1.00 4.24 83 VAL A C 1
ATOM 656 O O . VAL A 1 93 ? -3.192 -39.869 -27.322 1.00 4.34 83 VAL A O 1
ATOM 660 N N . THR A 1 94 ? -2.129 -38.033 -26.563 1.00 3.55 84 THR A N 1
ATOM 661 C CA . THR A 1 94 ? -3.210 -37.525 -25.731 1.00 3.06 84 THR A CA 1
ATOM 662 C C . THR A 1 94 ? -4.350 -36.905 -26.536 1.00 2.97 84 THR A C 1
ATOM 663 O O . THR A 1 94 ? -4.161 -36.406 -27.649 1.00 2.05 84 THR A O 1
ATOM 667 N N . GLY A 1 95 ? -5.540 -36.914 -25.951 1.00 2.51 85 GLY A N 1
ATOM 668 C CA . GLY A 1 95 ? -6.674 -36.207 -26.563 1.00 2.44 85 GLY A CA 1
ATOM 669 C C . GLY A 1 95 ? -6.410 -34.732 -26.769 1.00 2.65 85 GLY A C 1
ATOM 670 O O . GLY A 1 95 ? -6.853 -34.144 -27.744 1.00 2.60 85 GLY A O 1
ATOM 671 N N . ARG A 1 96 ? -5.674 -34.137 -25.846 1.00 2.86 86 ARG A N 1
ATOM 672 C CA . ARG A 1 96 ? -5.313 -32.726 -25.935 1.00 3.12 86 ARG A CA 1
ATOM 673 C C . ARG A 1 96 ? -4.492 -32.457 -27.187 1.00 3.45 86 ARG A C 1
ATOM 674 O O . ARG A 1 96 ? -4.817 -31.555 -27.959 1.00 2.98 86 ARG A O 1
ATOM 682 N N . THR A 1 97 ? -3.458 -33.267 -27.404 1.00 4.32 87 THR A N 1
ATOM 683 C CA . THR A 1 97 ? -2.688 -33.150 -28.654 1.00 4.59 87 THR A CA 1
ATOM 684 C C . THR A 1 97 ? -3.562 -33.320 -29.873 1.00 5.09 87 THR A C 1
ATOM 685 O O . THR A 1 97 ? -3.424 -32.560 -30.829 1.00 4.70 87 THR A O 1
ATOM 689 N N . MET A 1 98 ? -4.446 -34.322 -29.864 1.00 5.21 88 MET A N 1
ATOM 690 C CA A MET A 1 98 ? -5.251 -34.571 -31.045 0.50 5.45 88 MET A CA 1
ATOM 691 C CA B MET A 1 98 ? -5.269 -34.579 -31.044 0.50 5.55 88 MET A CA 1
ATOM 692 C C . MET A 1 98 ? -6.182 -33.404 -31.360 1.00 5.50 88 MET A C 1
ATOM 693 O O . MET A 1 98 ? -6.318 -33.017 -32.508 1.00 5.10 88 MET A O 1
ATOM 702 N N . GLU A 1 99 ? -6.798 -32.851 -30.332 1.00 5.40 89 GLU A N 1
ATOM 703 C CA . GLU A 1 99 ? -7.680 -31.679 -30.487 1.00 5.41 89 GLU A CA 1
ATOM 704 C C . GLU A 1 99 ? -6.918 -30.467 -31.033 1.00 5.67 89 GLU A C 1
ATOM 705 O O . GLU A 1 99 ? -7.356 -29.800 -31.998 1.00 5.54 89 GLU A O 1
ATOM 711 N N . ILE A 1 100 ? -5.747 -30.225 -30.448 1.00 5.63 90 ILE A N 1
ATOM 712 C CA . ILE A 1 100 ? -4.896 -29.114 -30.843 1.00 5.47 90 ILE A CA 1
ATOM 713 C C . ILE A 1 100 ? -4.469 -29.227 -32.296 1.00 5.59 90 ILE A C 1
ATOM 714 O O . ILE A 1 100 ? -4.539 -28.241 -33.020 1.00 6.08 90 ILE A O 1
ATOM 719 N N . GLN A 1 101 ? -4.037 -30.423 -32.716 1.00 5.33 91 GLN A N 1
ATOM 720 C CA . GLN A 1 101 ? -3.679 -30.655 -34.149 1.00 5.41 91 GLN A CA 1
ATOM 721 C C . GLN A 1 101 ? -4.804 -30.357 -35.090 1.00 5.96 91 GLN A C 1
ATOM 722 O O . GLN A 1 101 ? -4.587 -29.771 -36.164 1.00 5.79 91 GLN A O 1
ATOM 728 N N . ARG A 1 102 ? -6.001 -30.821 -34.732 1.00 5.88 92 ARG A N 1
ATOM 729 C CA . ARG A 1 102 ? -7.196 -30.582 -35.545 1.00 6.15 92 ARG A CA 1
ATOM 730 C C . ARG A 1 102 ? -7.465 -29.084 -35.675 1.00 6.33 92 ARG A C 1
ATOM 731 O O . ARG A 1 102 ? -7.710 -28.587 -36.777 1.00 6.67 92 ARG A O 1
ATOM 739 N N . LEU A 1 103 ? -7.352 -28.376 -34.559 1.00 6.71 93 LEU A N 1
ATOM 740 C CA . LEU A 1 103 ? -7.553 -26.921 -34.527 1.00 6.70 93 LEU A CA 1
ATOM 741 C C . LEU A 1 103 ? -6.576 -26.182 -35.453 1.00 6.54 93 LEU A C 1
ATOM 742 O O . LEU A 1 103 ? -6.979 -25.311 -36.257 1.00 6.89 93 LEU A O 1
ATOM 747 N N . ILE A 1 104 ? -5.302 -26.541 -35.379 1.00 5.83 94 ILE A N 1
ATOM 748 C CA . ILE A 1 104 ? -4.277 -25.805 -36.104 1.00 5.98 94 ILE A CA 1
ATOM 749 C C . ILE A 1 104 ? -4.467 -26.021 -37.596 1.00 5.97 94 ILE A C 1
ATOM 750 O O . ILE A 1 104 ? -4.417 -25.068 -38.382 1.00 6.12 94 ILE A O 1
ATOM 755 N N . GLY A 1 105 ? -4.693 -27.279 -37.979 1.00 6.04 95 GLY A N 1
ATOM 756 C CA . GLY A 1 105 ? -4.884 -27.628 -39.384 1.00 6.42 95 GLY A CA 1
ATOM 757 C C . GLY A 1 105 ? -6.127 -27.003 -39.969 1.00 6.49 95 GLY A C 1
ATOM 758 O O . GLY A 1 105 ? -6.085 -26.457 -41.088 1.00 6.30 95 GLY A O 1
ATOM 759 N N . ARG A 1 106 ? -7.243 -27.064 -39.230 1.00 6.66 96 ARG A N 1
ATOM 760 C CA . ARG A 1 106 ? -8.498 -26.451 -39.710 1.00 6.92 96 ARG A CA 1
ATOM 761 C C . ARG A 1 106 ? -8.308 -24.940 -39.905 1.00 6.78 96 ARG A C 1
ATOM 762 O O . ARG A 1 106 ? -8.802 -24.358 -40.870 1.00 6.56 96 ARG A O 1
ATOM 770 N N . ALA A 1 107 ? -7.625 -24.306 -38.958 1.00 6.58 97 ALA A N 1
ATOM 771 C CA . ALA A 1 107 ? -7.462 -22.856 -38.980 1.00 6.60 97 ALA A CA 1
ATOM 772 C C . ALA A 1 107 ? -6.677 -22.418 -40.201 1.00 6.45 97 ALA A C 1
ATOM 773 O O . ALA A 1 107 ? -7.112 -21.533 -40.931 1.00 6.85 97 ALA A O 1
ATOM 775 N N . LEU A 1 108 ? -5.528 -23.056 -40.423 1.00 6.28 98 LEU A N 1
ATOM 776 C CA . LEU A 1 108 ? -4.681 -22.729 -41.566 1.00 6.22 98 LEU A CA 1
ATOM 777 C C . LEU A 1 108 ? -5.327 -23.070 -42.891 1.00 6.26 98 LEU A C 1
ATOM 778 O O . LEU A 1 108 ? -5.214 -22.303 -43.837 1.00 6.03 98 LEU A O 1
ATOM 783 N N . ARG A 1 109 ? -6.025 -24.206 -42.980 1.00 6.35 99 ARG A N 1
ATOM 784 C CA . ARG A 1 109 ? -6.704 -24.535 -44.256 1.00 6.53 99 ARG A CA 1
ATOM 785 C C . ARG A 1 109 ? -7.687 -23.472 -44.671 1.00 6.72 99 ARG A C 1
ATOM 786 O O . ARG A 1 109 ? -7.849 -23.201 -45.859 1.00 6.89 99 ARG A O 1
ATOM 794 N N . ALA A 1 110 ? -8.357 -22.881 -43.691 1.00 6.78 100 ALA A N 1
ATOM 795 C CA . ALA A 1 110 ? -9.380 -21.879 -43.972 1.00 6.81 100 ALA A CA 1
ATOM 796 C C . ALA A 1 110 ? -8.821 -20.664 -44.690 1.00 7.01 100 ALA A C 1
ATOM 797 O O . ALA A 1 110 ? -9.541 -20.032 -45.444 1.00 6.79 100 ALA A O 1
ATOM 799 N N . VAL A 1 111 ? -7.552 -20.321 -44.453 1.00 7.02 101 VAL A N 1
ATOM 800 C CA . VAL A 1 111 ? -6.990 -19.118 -45.098 1.00 7.22 101 VAL A CA 1
ATOM 801 C C . VAL A 1 111 ? -6.094 -19.392 -46.310 1.00 7.13 101 VAL A C 1
ATOM 802 O O . VAL A 1 111 ? -5.576 -18.468 -46.917 1.00 7.30 101 VAL A O 1
ATOM 806 N N . VAL A 1 112 ? -5.934 -20.658 -46.673 1.00 7.00 102 VAL A N 1
ATOM 807 C CA . VAL A 1 112 ? -5.148 -21.003 -47.844 1.00 6.93 102 VAL A CA 1
ATOM 808 C C . VAL A 1 112 ? -6.062 -21.138 -49.055 1.00 7.15 102 VAL A C 1
ATOM 809 O O . VAL A 1 112 ? -7.143 -21.727 -48.970 1.00 7.25 102 VAL A O 1
ATOM 813 N N . ASP A 1 113 ? -5.639 -20.565 -50.174 1.00 7.19 103 ASP A N 1
ATOM 814 C CA . ASP A 1 113 ? -6.270 -20.858 -51.450 1.00 7.47 103 ASP A CA 1
ATOM 815 C C . ASP A 1 113 ? -5.723 -22.210 -51.914 1.00 7.42 103 ASP A C 1
ATOM 816 O O . ASP A 1 113 ? -4.647 -22.284 -52.522 1.00 7.15 103 ASP A O 1
ATOM 821 N N . LEU A 1 114 ? -6.461 -23.274 -51.606 1.00 7.40 104 LEU A N 1
ATOM 822 C CA . LEU A 1 114 ? -5.991 -24.635 -51.857 1.00 7.37 104 LEU A CA 1
ATOM 823 C C . LEU A 1 114 ? -5.861 -24.995 -53.344 1.00 7.36 104 LEU A C 1
ATOM 824 O O . LEU A 1 114 ? -4.994 -25.801 -53.704 1.00 7.11 104 LEU A O 1
ATOM 829 N N . GLU A 1 115 ? -6.698 -24.392 -54.197 1.00 7.43 105 GLU A N 1
ATOM 830 C CA . GLU A 1 115 ? -6.577 -24.577 -55.646 1.00 7.46 105 GLU A CA 1
ATOM 831 C C . GLU A 1 115 ? -5.284 -23.949 -56.149 1.00 7.23 105 GLU A C 1
ATOM 832 O O . GLU A 1 115 ? -4.603 -24.542 -56.975 1.00 7.02 105 GLU A O 1
ATOM 838 N N . ALA A 1 116 ? -4.952 -22.757 -55.639 1.00 7.01 106 ALA A N 1
ATOM 839 C CA . ALA A 1 116 ? -3.752 -22.028 -56.072 1.00 6.71 106 ALA A CA 1
ATOM 840 C C . ALA A 1 116 ? -2.474 -22.681 -55.549 1.00 6.39 106 ALA A C 1
ATOM 841 O O . ALA A 1 116 ? -1.429 -22.611 -56.189 1.00 6.46 106 ALA A O 1
ATOM 843 N N . LEU A 1 117 ? -2.572 -23.305 -54.377 1.00 5.85 107 LEU A N 1
ATOM 844 C CA . LEU A 1 117 ? -1.499 -24.152 -53.845 1.00 5.80 107 LEU A CA 1
ATOM 845 C C . LEU A 1 117 ? -1.150 -25.303 -54.813 1.00 5.91 107 LEU A C 1
ATOM 846 O O . LEU A 1 117 ? 0.016 -25.719 -54.924 1.00 5.81 107 LEU A O 1
ATOM 851 N N . GLY A 1 118 ? -2.160 -25.780 -55.536 1.00 5.54 108 GLY A N 1
ATOM 852 C CA . GLY A 1 118 ? -2.004 -26.948 -56.378 1.00 5.35 108 GLY A CA 1
ATOM 853 C C . GLY A 1 118 ? -2.025 -28.205 -55.554 1.00 5.54 108 GLY A C 1
ATOM 854 O O . GLY A 1 118 ? -2.201 -28.156 -54.349 1.00 4.77 108 GLY A O 1
ATOM 855 N N . GLU A 1 119 ? -1.852 -29.341 -56.202 1.00 5.44 109 GLU A N 1
ATOM 856 C CA . GLU A 1 119 ? -1.859 -30.606 -55.488 1.00 5.53 109 GLU A CA 1
ATOM 857 C C . GLU A 1 119 ? -0.540 -30.872 -54.764 1.00 5.45 109 GLU A C 1
ATOM 858 O O . GLU A 1 119 ? 0.348 -31.542 -55.315 1.00 5.03 109 GLU A O 1
ATOM 864 N N . ARG A 1 120 ? -0.449 -30.344 -53.521 1.00 4.35 110 ARG A N 1
ATOM 865 C CA . ARG A 1 120 ? 0.685 -30.400 -52.570 1.00 5.50 110 ARG A CA 1
ATOM 866 C C . ARG A 1 120 ? 0.070 -30.339 -51.201 1.00 5.36 110 ARG A C 1
ATOM 867 O O . ARG A 1 120 ? -0.975 -29.696 -51.053 1.00 5.61 110 ARG A O 1
ATOM 875 N N . THR A 1 121 ? 0.755 -30.904 -50.184 1.00 5.29 111 THR A N 1
ATOM 876 C CA . THR A 1 121 ? 0.381 -30.831 -48.756 1.00 5.78 111 THR A CA 1
ATOM 877 C C . THR A 1 121 ? 1.416 -29.967 -48.097 1.00 5.62 111 THR A C 1
ATOM 878 O O . THR A 1 121 ? 2.621 -30.163 -48.314 1.00 5.81 111 THR A O 1
ATOM 882 N N . VAL A 1 122 ? 0.944 -29.022 -47.283 1.00 6.06 112 VAL A N 1
ATOM 883 C CA . VAL A 1 122 ? 1.764 -28.347 -46.282 1.00 5.99 112 VAL A CA 1
ATOM 884 C C . VAL A 1 122 ? 1.695 -29.117 -44.952 1.00 5.62 112 VAL A C 1
ATOM 885 O O . VAL A 1 122 ? 0.613 -29.249 -44.351 1.00 5.07 112 VAL A O 1
ATOM 889 N N . TRP A 1 123 ? 2.825 -29.709 -44.569 1.00 5.13 113 TRP A N 1
ATOM 890 C CA . TRP A 1 123 ? 2.987 -30.328 -43.247 1.00 5.29 113 TRP A CA 1
ATOM 891 C C . TRP A 1 123 ? 3.478 -29.271 -42.279 1.00 5.48 113 TRP A C 1
ATOM 892 O O . TRP A 1 123 ? 4.595 -28.709 -42.440 1.00 5.28 113 TRP A O 1
ATOM 903 N N . ILE A 1 124 ? 2.634 -28.988 -41.288 1.00 5.07 114 ILE A N 1
ATOM 904 C CA . ILE A 1 124 ? 2.914 -27.982 -40.277 1.00 5.40 114 ILE A CA 1
ATOM 905 C C . ILE A 1 124 ? 3.317 -28.731 -39.022 1.00 5.87 114 ILE A C 1
ATOM 906 O O . ILE A 1 124 ? 2.534 -29.568 -38.529 1.00 6.36 114 ILE A O 1
ATOM 911 N N . ASP A 1 125 ? 4.525 -28.450 -38.500 1.00 5.63 115 ASP A N 1
ATOM 912 C CA . ASP A 1 125 ? 4.943 -29.020 -37.222 1.00 5.61 115 ASP A CA 1
ATOM 913 C C . ASP A 1 125 ? 5.131 -27.909 -36.213 1.00 6.04 115 ASP A C 1
ATOM 914 O O . ASP A 1 125 ? 5.870 -26.944 -36.460 1.00 5.78 115 ASP A O 1
ATOM 919 N N . CYS A 1 126 ? 4.472 -28.085 -35.067 1.00 5.73 116 CYS A N 1
ATOM 920 C CA . CYS A 1 126 ? 4.532 -27.173 -33.916 1.00 6.33 116 CYS A CA 1
ATOM 921 C C . CYS A 1 126 ? 5.070 -27.896 -32.711 1.00 6.42 116 CYS A C 1
ATOM 922 O O . CYS A 1 126 ? 4.354 -28.631 -32.003 1.00 6.53 116 CYS A O 1
ATOM 925 N N . ASP A 1 127 ? 6.348 -27.656 -32.447 1.00 6.36 117 ASP A N 1
ATOM 926 C CA . ASP A 1 127 ? 6.986 -28.253 -31.289 1.00 6.02 1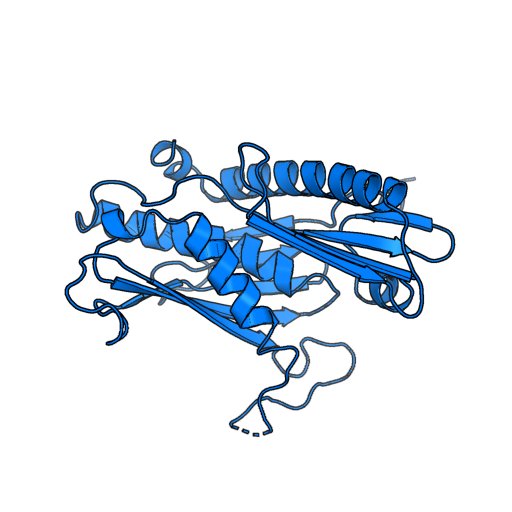17 ASP A CA 1
ATOM 927 C C . ASP A 1 127 ? 7.264 -27.220 -30.217 1.00 6.05 117 ASP A C 1
ATOM 928 O O . ASP A 1 127 ? 8.064 -26.280 -30.386 1.00 5.34 117 ASP A O 1
ATOM 933 N N . VAL A 1 128 ? 6.587 -27.413 -29.092 1.00 5.56 118 VAL A N 1
ATOM 934 C CA . VAL A 1 128 ? 6.626 -26.487 -27.957 1.00 5.39 118 VAL A CA 1
ATOM 935 C C . VAL A 1 128 ? 7.880 -26.765 -27.124 1.00 5.55 118 VAL A C 1
ATOM 936 O O . VAL A 1 128 ? 8.076 -27.884 -26.687 1.00 5.55 118 VAL A O 1
ATOM 940 N N . ILE A 1 129 ? 8.755 -25.776 -26.981 1.00 5.40 119 ILE A N 1
ATOM 941 C CA . ILE A 1 129 ? 9.982 -25.979 -26.218 1.00 5.75 119 ILE A CA 1
ATOM 942 C C . ILE A 1 129 ? 9.837 -25.364 -24.830 1.00 5.21 119 ILE A C 1
ATOM 943 O O . ILE A 1 129 ? 10.532 -25.751 -23.856 1.00 5.34 119 ILE A O 1
ATOM 948 N N . GLN A 1 130 ? 8.913 -24.400 -24.686 1.00 5.17 120 GLN A N 1
ATOM 949 C CA . GLN A 1 130 ? 8.590 -23.915 -23.342 1.00 5.30 120 GLN A CA 1
ATOM 950 C C . GLN A 1 130 ? 7.115 -23.560 -23.310 1.00 5.80 120 GLN A C 1
ATOM 951 O O . GLN A 1 130 ? 6.652 -22.900 -24.220 1.00 5.99 120 GLN A O 1
ATOM 957 N N . ALA A 1 131 ? 6.399 -24.010 -22.280 1.00 6.19 121 ALA A N 1
ATOM 958 C CA . ALA A 1 131 ? 4.946 -23.850 -22.220 1.00 6.22 121 ALA A CA 1
ATOM 959 C C . ALA A 1 131 ? 4.580 -23.039 -21.002 1.00 6.27 121 ALA A C 1
ATOM 960 O O . ALA A 1 131 ? 4.919 -23.414 -19.880 1.00 6.51 121 ALA A O 1
ATOM 962 N N . ASP A 1 132 ? 3.881 -21.922 -21.215 1.00 6.26 122 ASP A N 1
ATOM 963 C CA . ASP A 1 132 ? 3.323 -21.140 -20.108 1.00 6.31 122 ASP A CA 1
ATOM 964 C C . ASP A 1 132 ? 1.953 -20.561 -20.523 1.00 6.02 122 ASP A C 1
ATOM 965 O O . ASP A 1 132 ? 1.692 -19.351 -20.383 1.00 5.72 122 ASP A O 1
ATOM 970 N N . GLY A 1 133 ? 1.087 -21.425 -21.058 1.00 6.16 123 GLY A N 1
ATOM 971 C CA . GLY A 1 133 ? -0.216 -20.976 -21.552 1.00 6.35 123 GLY A CA 1
ATOM 972 C C . GLY A 1 133 ? -0.238 -20.495 -22.998 1.00 6.48 123 GLY A C 1
ATOM 973 O O . GLY A 1 133 ? 0.723 -19.893 -23.508 1.00 6.62 123 GLY A O 1
ATOM 974 N N . GLY A 1 134 ? -1.364 -20.733 -23.669 1.00 6.41 124 GLY A N 1
ATOM 975 C CA . GLY A 1 134 ? -1.563 -20.218 -25.017 1.00 6.27 124 GLY A CA 1
ATOM 976 C C . GLY A 1 134 ? -0.729 -20.920 -26.067 1.00 6.02 124 GLY A C 1
ATOM 977 O O . GLY A 1 134 ? -0.481 -20.358 -27.126 1.00 6.27 124 GLY A O 1
ATOM 978 N N . THR A 1 135 ? -0.310 -22.168 -25.813 1.00 6.13 125 THR A N 1
ATOM 979 C CA . THR A 1 135 ? 0.507 -22.875 -26.813 1.00 5.53 125 THR A CA 1
ATOM 980 C C . THR A 1 135 ? -0.204 -23.134 -28.116 1.00 5.63 125 THR A C 1
ATOM 981 O O . THR A 1 135 ? 0.410 -23.014 -29.138 1.00 5.74 125 THR A O 1
ATOM 985 N N . ARG A 1 136 ? -1.486 -23.504 -28.084 1.00 5.57 126 ARG A N 1
ATOM 986 C CA . ARG A 1 136 ? -2.163 -23.831 -29.336 1.00 5.74 126 ARG A CA 1
ATOM 987 C C . ARG A 1 136 ? -2.371 -22.606 -30.220 1.00 5.57 126 ARG A C 1
ATOM 988 O O . ARG A 1 136 ? -2.287 -22.690 -31.459 1.00 5.76 126 ARG A O 1
ATOM 996 N N . THR A 1 137 ? -2.646 -21.466 -29.599 1.00 5.88 127 THR A N 1
ATOM 997 C CA . THR A 1 137 ? -2.862 -20.230 -30.348 1.00 5.97 127 THR A CA 1
ATOM 998 C C . THR A 1 137 ? -1.534 -19.585 -30.774 1.00 5.95 127 THR A C 1
ATOM 999 O O . THR A 1 137 ? -1.430 -19.039 -31.884 1.00 5.74 127 THR A O 1
ATOM 1003 N N . ALA A 1 138 ? -0.520 -19.686 -29.918 1.00 5.93 128 ALA A N 1
ATOM 1004 C CA . ALA A 1 138 ? 0.839 -19.314 -30.316 1.00 5.96 128 ALA A CA 1
ATOM 1005 C C . ALA A 1 138 ? 1.278 -20.132 -31.522 1.00 5.82 128 ALA A C 1
ATOM 1006 O O . ALA A 1 138 ? 1.839 -19.590 -32.492 1.00 6.23 128 ALA A O 1
ATOM 1008 N N . SER A 1 139 ? 0.944 -21.428 -31.495 1.00 5.67 129 SER A N 1
ATOM 1009 C CA . SER A 1 139 ? 1.247 -22.332 -32.593 1.00 5.39 129 SER A CA 1
ATOM 1010 C C . SER A 1 139 ? 0.602 -21.872 -33.864 1.00 5.53 129 SER A C 1
ATOM 1011 O O . SER A 1 139 ? 1.237 -21.907 -34.895 1.00 5.58 129 SER A O 1
ATOM 1014 N N . ILE A 1 140 ? -0.667 -21.452 -33.824 1.00 5.07 130 ILE A N 1
ATOM 1015 C CA . ILE A 1 140 ? -1.286 -21.026 -35.107 1.00 5.24 130 ILE A CA 1
ATOM 1016 C C . ILE A 1 140 ? -0.644 -19.738 -35.633 1.00 5.39 130 ILE A C 1
ATOM 1017 O O . ILE A 1 140 ? -0.414 -19.569 -36.854 1.00 5.23 130 ILE A O 1
ATOM 1022 N N . THR A 1 141 ? -0.406 -18.821 -34.707 1.00 5.21 131 THR A N 1
ATOM 1023 C CA . THR A 1 141 ? 0.196 -17.516 -35.027 1.00 5.47 131 THR A CA 1
ATOM 1024 C C . THR A 1 141 ? 1.584 -17.690 -35.672 1.00 5.58 131 THR A C 1
ATOM 1025 O O . THR A 1 141 ? 1.851 -17.104 -36.698 1.00 5.51 131 THR A O 1
ATOM 1029 N N . GLY A 1 142 ? 2.431 -18.531 -35.080 1.00 5.41 132 GLY A N 1
ATOM 1030 C CA . GLY A 1 142 ? 3.771 -18.816 -35.631 1.00 5.59 132 GLY A CA 1
ATOM 1031 C C . GLY A 1 142 ? 3.728 -19.621 -36.921 1.00 5.77 132 GLY A C 1
ATOM 1032 O O . GLY A 1 142 ? 4.437 -19.300 -37.870 1.00 5.74 132 GLY A O 1
ATOM 1033 N N . ALA A 1 143 ? 2.864 -20.635 -36.953 1.00 5.65 133 ALA A N 1
ATOM 1034 C CA . ALA A 1 143 ? 2.728 -21.527 -38.096 1.00 5.75 133 ALA A CA 1
ATOM 1035 C C . ALA A 1 143 ? 2.221 -20.795 -39.326 1.00 5.61 133 ALA A C 1
ATOM 1036 O O . ALA A 1 143 ? 2.630 -21.120 -40.434 1.00 5.84 133 ALA A O 1
ATOM 1038 N N . TYR A 1 144 ? 1.315 -19.819 -39.162 1.00 5.55 134 TYR A N 1
ATOM 1039 C CA . TYR A 1 144 ? 0.934 -18.985 -40.317 1.00 5.54 134 TYR A CA 1
ATOM 1040 C C . TYR A 1 144 ? 2.166 -18.369 -41.019 1.00 5.50 134 TYR A C 1
ATOM 1041 O O . TYR A 1 144 ? 2.299 -18.404 -42.267 1.00 5.71 134 TYR A O 1
ATOM 1050 N N . VAL A 1 145 ? 3.051 -17.788 -40.225 1.00 5.74 135 VAL A N 1
ATOM 1051 C CA . VAL A 1 145 ? 4.234 -17.122 -40.759 1.00 5.74 135 VAL A CA 1
ATOM 1052 C C . VAL A 1 145 ? 5.149 -18.141 -41.432 1.00 5.72 135 VAL A C 1
ATOM 1053 O O . VAL A 1 145 ? 5.599 -17.905 -42.564 1.00 5.53 135 VAL A O 1
ATOM 1057 N N . ALA A 1 146 ? 5.366 -19.279 -40.753 1.00 5.80 136 ALA A N 1
ATOM 1058 C CA . ALA A 1 146 ? 6.181 -20.374 -41.297 1.00 5.36 136 ALA A CA 1
ATOM 1059 C C . ALA A 1 146 ? 5.609 -20.830 -42.659 1.00 5.42 136 ALA A C 1
ATOM 1060 O O . ALA A 1 146 ? 6.345 -20.950 -43.642 1.00 4.85 136 ALA A O 1
ATOM 1062 N N . MET A 1 147 ? 4.299 -21.058 -42.708 1.00 5.45 137 MET A N 1
ATOM 1063 C CA . MET A 1 147 ? 3.625 -21.351 -43.962 1.00 5.54 137 MET A CA 1
ATOM 1064 C C . MET A 1 147 ? 3.831 -20.299 -45.069 1.00 5.55 137 MET A C 1
ATOM 1065 O O . MET A 1 147 ? 4.096 -20.648 -46.224 1.00 5.73 137 MET A O 1
ATOM 1070 N N . VAL A 1 148 ? 3.733 -19.011 -44.733 1.00 5.52 138 VAL A N 1
ATOM 1071 C CA . VAL A 1 148 ? 3.899 -17.956 -45.751 1.00 5.46 138 VAL A CA 1
ATOM 1072 C C . VAL A 1 148 ? 5.371 -17.920 -46.208 1.00 5.29 138 VAL A C 1
ATOM 1073 O O . VAL A 1 148 ? 5.650 -17.776 -47.382 1.00 5.28 138 VAL A O 1
ATOM 1077 N N . LEU A 1 149 ? 6.308 -18.123 -45.273 1.00 5.10 139 LEU A N 1
ATOM 1078 C CA . LEU A 1 149 ? 7.740 -18.214 -45.644 1.00 5.12 139 LEU A CA 1
ATOM 1079 C C . LEU A 1 149 ? 7.948 -19.333 -46.662 1.00 5.16 139 LEU A C 1
ATOM 1080 O O . LEU A 1 149 ? 8.629 -19.140 -47.655 1.00 5.33 139 LEU A O 1
ATOM 1085 N N . ALA A 1 150 ? 7.319 -20.486 -46.420 1.00 5.46 140 ALA A N 1
ATOM 1086 C CA . ALA A 1 150 ? 7.311 -21.592 -47.398 1.00 5.26 140 ALA A CA 1
ATOM 1087 C C . ALA A 1 150 ? 6.664 -21.231 -48.734 1.00 5.51 140 ALA A C 1
ATOM 1088 O O . ALA A 1 150 ? 7.189 -21.567 -49.790 1.00 4.56 140 ALA A O 1
ATOM 1090 N N . PHE A 1 151 ? 5.531 -20.527 -48.682 1.00 5.75 141 PHE A N 1
ATOM 1091 C CA . PHE A 1 151 ? 4.827 -20.062 -49.878 1.00 5.64 141 PHE A CA 1
ATOM 1092 C C . PHE A 1 151 ? 5.671 -19.064 -50.647 1.00 5.70 141 PHE A C 1
ATOM 1093 O O . PHE A 1 151 ? 5.635 -19.036 -51.888 1.00 5.41 141 PHE A O 1
ATOM 1101 N N . GLU A 1 152 ? 6.444 -18.244 -49.931 1.00 5.59 142 GLU A N 1
ATOM 1102 C CA . GLU A 1 152 ? 7.364 -17.316 -50.625 1.00 5.83 142 GLU A CA 1
ATOM 1103 C C . GLU A 1 152 ? 8.417 -18.078 -51.449 1.00 5.71 142 GLU A C 1
ATOM 1104 O O . GLU A 1 152 ? 8.690 -17.712 -52.595 1.00 5.84 142 GLU A O 1
ATOM 1110 N N . LYS A 1 153 ? 8.973 -19.154 -50.882 1.00 5.82 143 LYS A N 1
ATOM 1111 C CA . LYS A 1 153 ? 9.948 -19.986 -51.609 1.00 6.08 143 LYS A CA 1
ATOM 1112 C C . LYS A 1 153 ? 9.341 -20.635 -52.868 1.00 5.57 143 LYS A C 1
ATOM 1113 O O . LYS A 1 153 ? 9.970 -20.679 -53.933 1.00 5.89 143 LYS A O 1
ATOM 1119 N N . LEU A 1 154 ? 8.112 -21.147 -52.736 1.00 5.61 144 LEU A N 1
ATOM 1120 C CA . LEU A 1 154 ? 7.390 -21.719 -53.881 1.00 5.15 144 LEU A CA 1
ATOM 1121 C C . LEU A 1 154 ? 7.218 -20.719 -55.020 1.00 5.22 144 LEU A C 1
ATOM 1122 O O . LEU A 1 154 ? 7.466 -21.048 -56.169 1.00 5.78 144 LEU A O 1
ATOM 1127 N N . LEU A 1 155 ? 6.809 -19.507 -54.657 1.00 5.39 145 LEU A N 1
ATOM 1128 C CA . LEU A 1 155 ? 6.617 -18.403 -55.589 1.00 5.51 145 LEU A CA 1
ATOM 1129 C C . LEU A 1 155 ? 7.908 -18.037 -56.319 1.00 5.61 145 LEU A C 1
ATOM 1130 O O . LEU A 1 155 ? 7.899 -17.838 -57.522 1.00 5.31 145 LEU A O 1
ATOM 1135 N N . GLN A 1 156 ? 9.013 -17.952 -55.577 1.00 5.80 146 GLN A N 1
ATOM 1136 C CA . GLN A 1 156 ? 10.305 -17.636 -56.174 1.00 6.13 146 GLN A CA 1
ATOM 1137 C C . GLN A 1 156 ? 10.743 -18.746 -57.130 1.00 6.16 146 GLN A C 1
ATOM 1138 O O . GLN A 1 156 ? 11.421 -18.493 -58.121 1.00 5.97 146 GLN A O 1
ATOM 1144 N N . ALA A 1 157 ? 10.311 -19.965 -56.821 1.00 6.28 147 ALA A N 1
ATOM 1145 C CA . ALA A 1 157 ? 10.602 -21.158 -57.612 1.00 6.16 147 ALA A CA 1
ATOM 1146 C C . ALA A 1 157 ? 9.643 -21.315 -58.783 1.00 6.32 147 ALA A C 1
ATOM 1147 O O . ALA A 1 157 ? 9.803 -22.234 -59.596 1.00 6.14 147 ALA A O 1
ATOM 1149 N N . GLU A 1 158 ? 8.672 -20.397 -58.880 1.00 6.28 148 GLU A N 1
ATOM 1150 C CA . GLU A 1 158 ? 7.684 -20.370 -59.970 1.00 6.52 148 GLU A CA 1
ATOM 1151 C C . GLU A 1 158 ? 6.753 -21.589 -59.931 1.00 6.69 148 GLU A C 1
ATOM 1152 O O . GLU A 1 158 ? 6.245 -22.028 -60.969 1.00 6.61 148 GLU A O 1
ATOM 1158 N N . LYS A 1 159 ? 6.544 -22.126 -58.729 1.00 6.99 149 LYS A N 1
ATOM 1159 C CA . LYS A 1 159 ? 5.716 -23.311 -58.514 1.00 7.30 149 LYS A CA 1
ATOM 1160 C C . LYS A 1 159 ? 4.288 -22.952 -58.093 1.00 7.49 149 LYS A C 1
ATOM 1161 O O . LYS A 1 159 ? 3.442 -23.837 -57.907 1.00 8.17 149 LYS A O 1
ATOM 1167 N N . VAL A 1 160 ? 4.064 -21.658 -57.870 1.00 7.25 150 VAL A N 1
ATOM 1168 C CA . VAL A 1 160 ? 2.750 -21.070 -57.621 1.00 6.67 150 VAL A CA 1
ATOM 1169 C C . VAL A 1 160 ? 2.828 -19.685 -58.255 1.00 6.59 150 VAL A C 1
ATOM 1170 O O . VAL A 1 160 ? 3.930 -19.157 -58.453 1.00 6.43 150 VAL A O 1
ATOM 1174 N N . SER A 1 161 ? 1.679 -19.099 -58.573 1.00 6.26 151 SER A N 1
ATOM 1175 C CA . SER A 1 161 ? 1.663 -17.794 -59.240 1.00 6.29 151 SER A CA 1
ATOM 1176 C C . SER A 1 161 ? 1.503 -16.620 -58.272 1.00 6.14 151 SER A C 1
ATOM 1177 O O . SER A 1 161 ? 1.751 -15.466 -58.636 1.00 6.23 151 SER A O 1
ATOM 1180 N N . LYS A 1 162 ? 1.097 -16.921 -57.047 1.00 6.00 152 LYS A N 1
ATOM 1181 C CA . LYS A 1 162 ? 1.008 -15.938 -55.978 1.00 5.82 152 LYS A CA 1
ATOM 1182 C C . LYS A 1 162 ? 1.166 -16.699 -54.677 1.00 5.67 152 LYS A C 1
ATOM 1183 O O . LYS A 1 162 ? 1.054 -17.934 -54.660 1.00 5.44 152 LYS A O 1
ATOM 1189 N N . ILE A 1 163 ? 1.419 -15.973 -53.596 1.00 5.69 153 ILE A N 1
ATOM 1190 C CA . ILE A 1 163 ? 1.336 -16.592 -52.273 1.00 5.75 153 ILE A CA 1
ATOM 1191 C C . ILE A 1 163 ? -0.128 -17.011 -52.082 1.00 5.90 153 ILE A C 1
ATOM 1192 O O . ILE A 1 163 ? -1.025 -16.159 -52.089 1.00 5.32 153 ILE A O 1
ATOM 1197 N N . PRO A 1 164 ? -0.380 -18.332 -51.937 1.00 6.28 154 PRO A N 1
ATOM 1198 C CA . PRO A 1 164 ? -1.785 -18.761 -51.955 1.00 6.53 154 PRO A CA 1
ATOM 1199 C C . PRO A 1 164 ? -2.488 -18.587 -50.609 1.00 6.50 154 PRO A C 1
ATOM 1200 O O . PRO A 1 164 ? -2.997 -19.556 -50.058 1.00 6.92 154 PRO A O 1
ATOM 1204 N N . VAL A 1 165 ? -2.516 -17.363 -50.087 1.00 6.49 155 VAL A N 1
ATOM 1205 C CA . VAL A 1 165 ? -3.292 -17.074 -48.880 1.00 6.59 155 VAL A CA 1
ATOM 1206 C C . VAL A 1 165 ? -4.374 -16.054 -49.196 1.00 6.65 155 VAL A C 1
ATOM 1207 O O . VAL A 1 165 ? -4.181 -15.158 -50.020 1.00 6.65 155 VAL A O 1
ATOM 1211 N N . LYS A 1 166 ? -5.512 -16.214 -48.530 1.00 6.71 156 LYS A N 1
ATOM 1212 C CA . LYS A 1 166 ? -6.661 -15.347 -48.689 1.00 6.50 156 LYS A CA 1
ATOM 1213 C C . LYS A 1 166 ? -6.633 -14.168 -47.716 1.00 6.44 156 LYS A C 1
ATOM 1214 O O . LYS A 1 166 ? -7.378 -13.199 -47.884 1.00 6.38 156 LYS A O 1
ATOM 1220 N N . ASP A 1 167 ? -5.783 -14.260 -46.687 1.00 6.39 157 ASP A N 1
ATOM 1221 C CA . ASP A 1 167 ? -5.662 -13.218 -45.679 1.00 6.49 157 ASP A CA 1
ATOM 1222 C C . ASP A 1 167 ? -4.546 -13.591 -44.724 1.00 6.23 157 ASP A C 1
ATOM 1223 O O . ASP A 1 167 ? -3.967 -14.680 -44.846 1.00 6.10 157 ASP A O 1
ATOM 1228 N N . TYR A 1 168 ? -4.262 -12.673 -43.793 1.00 6.11 158 TYR A N 1
ATOM 1229 C CA . TYR A 1 168 ? -3.484 -12.939 -42.587 1.00 6.38 158 TYR A CA 1
ATOM 1230 C C . TYR A 1 168 ? -4.358 -13.670 -41.585 1.00 6.13 158 TYR A C 1
ATOM 1231 O O . TYR A 1 168 ? -5.588 -13.554 -41.613 1.00 6.12 158 TYR A O 1
ATOM 1240 N N . LEU A 1 169 ? -3.710 -14.436 -40.715 1.00 6.08 159 LEU A N 1
ATOM 1241 C CA . LEU A 1 169 ? -4.400 -15.218 -39.702 1.00 6.12 159 LEU A CA 1
ATOM 1242 C C . LEU A 1 169 ? -3.563 -15.278 -38.446 1.00 5.93 159 LEU A C 1
ATOM 1243 O O . LEU A 1 169 ? -2.384 -15.645 -38.484 1.00 5.73 159 LEU A O 1
ATOM 1248 N N . ALA A 1 170 ? -4.184 -14.941 -37.326 1.00 5.92 160 ALA A N 1
ATOM 1249 C CA . ALA A 1 170 ? -3.557 -15.108 -36.034 1.00 5.72 160 ALA A CA 1
ATOM 1250 C C . ALA A 1 170 ? -4.576 -15.522 -34.974 1.00 5.85 160 ALA A C 1
ATOM 1251 O O . ALA A 1 170 ? -5.771 -15.627 -35.241 1.00 5.69 160 ALA A O 1
ATOM 1253 N N . ALA A 1 171 ? -4.088 -15.836 -33.785 1.00 5.60 161 ALA A N 1
ATOM 1254 C CA . ALA A 1 171 ? -4.918 -16.451 -32.769 1.00 5.53 161 ALA A CA 1
ATOM 1255 C C . ALA A 1 171 ? -4.461 -16.059 -31.376 1.00 5.73 161 ALA A C 1
ATOM 1256 O O . ALA A 1 171 ? -3.282 -15.772 -31.154 1.00 6.02 161 ALA A O 1
ATOM 1258 N N . THR A 1 172 ? -5.390 -16.082 -30.428 1.00 5.50 162 THR A N 1
ATOM 1259 C CA . THR A 1 172 ? -5.069 -15.761 -29.039 1.00 5.46 162 THR A CA 1
ATOM 1260 C C . THR A 1 172 ? -6.068 -16.413 -28.097 1.00 5.82 162 THR A C 1
ATOM 1261 O O . THR A 1 172 ? -7.154 -16.837 -28.518 1.00 5.62 162 THR A O 1
ATOM 1265 N N . SER A 1 173 ? -5.697 -16.509 -26.824 1.00 5.59 163 SER A N 1
ATOM 1266 C CA . SER A 1 173 ? -6.636 -16.928 -25.809 1.00 6.09 163 SER A CA 1
ATOM 1267 C C . SER A 1 173 ? -7.180 -15.688 -25.134 1.00 6.01 163 SER A C 1
ATOM 1268 O O . SER A 1 173 ? -6.582 -14.608 -25.210 1.00 6.20 163 SER A O 1
ATOM 1271 N N . VAL A 1 174 ? -8.328 -15.867 -24.507 1.00 6.20 164 VAL A N 1
ATOM 1272 C CA . VAL A 1 174 ? -8.949 -14.879 -23.636 1.00 6.35 164 VAL A CA 1
ATOM 1273 C C . VAL A 1 174 ? -9.641 -15.679 -22.540 1.00 6.42 164 VAL A C 1
ATOM 1274 O O . VAL A 1 174 ? -9.907 -16.870 -22.702 1.00 6.48 164 VAL A O 1
ATOM 1278 N N . GLY A 1 175 ? -9.933 -15.039 -21.418 1.00 6.49 165 GLY A N 1
ATOM 1279 C CA . GLY A 1 175 ? -10.506 -15.763 -20.302 1.00 6.42 165 GLY A CA 1
ATOM 1280 C C . GLY A 1 175 ? -11.184 -14.843 -19.314 1.00 6.64 165 GLY A C 1
ATOM 1281 O O . GLY A 1 175 ? -10.982 -13.628 -19.354 1.00 6.40 165 GLY A O 1
ATOM 1282 N N . ILE A 1 176 ? -12.003 -15.438 -18.456 1.00 6.69 166 ILE A N 1
ATOM 1283 C CA . ILE A 1 176 ? -12.545 -14.735 -17.296 1.00 6.88 166 ILE A CA 1
ATOM 1284 C C . ILE A 1 176 ? -11.893 -15.334 -16.060 1.00 6.92 166 ILE A C 1
ATOM 1285 O O . ILE A 1 176 ? -12.093 -16.510 -15.748 1.00 6.76 166 ILE A O 1
ATOM 1290 N N . VAL A 1 177 ? -11.106 -14.512 -15.366 1.00 21.54 167 VAL A N 1
ATOM 1291 C CA . VAL A 1 177 ? -10.208 -15.000 -14.321 1.00 22.42 167 VAL A CA 1
ATOM 1292 C C . VAL A 1 177 ? -10.601 -14.507 -12.932 1.00 23.16 167 VAL A C 1
ATOM 1293 O O . VAL A 1 177 ? -10.855 -13.315 -12.741 1.00 7.64 167 VAL A O 1
ATOM 1297 N N . GLU A 1 178 ? -10.649 -15.443 -11.980 1.00 24.06 168 GLU A N 1
ATOM 1298 C CA . GLU A 1 178 ? -10.990 -15.157 -10.584 1.00 25.08 168 GLU A CA 1
ATOM 1299 C C . GLU A 1 178 ? -10.417 -13.820 -10.110 1.00 25.65 168 GLU A C 1
ATOM 1300 O O . GLU A 1 178 ? -9.196 -13.598 -10.163 1.00 8.65 168 GLU A O 1
ATOM 1306 N N . GLU A 1 179 ? -11.296 -12.897 -9.737 1.00 20.00 169 GLU A N 1
ATOM 1307 C CA . GLU A 1 179 ? -11.004 -11.593 -9.154 1.00 20.00 169 GLU A CA 1
ATOM 1308 C C . GLU A 1 179 ? -10.337 -10.671 -10.169 1.00 20.00 169 GLU A C 1
ATOM 1309 O O . GLU A 1 179 ? -9.743 -9.605 -9.722 1.00 8.90 169 GLU A O 1
ATOM 1315 N N . GLN A 1 180 ? -10.429 -10.898 -11.439 1.00 26.37 170 GLN A N 1
ATOM 1316 C CA . GLN A 1 180 ? -9.829 -10.051 -12.479 1.00 25.83 170 GLN A CA 1
ATOM 1317 C C . GLN A 1 180 ? -10.766 -9.746 -13.650 1.00 25.30 170 GLN A C 1
ATOM 1318 O O . GLN A 1 180 ? -10.588 -8.746 -14.349 1.00 8.53 170 GLN A O 1
ATOM 1324 N N . GLY A 1 181 ? -11.765 -10.601 -13.851 1.00 8.12 171 GLY A N 1
ATOM 1325 C CA . GLY A 1 181 ? -12.698 -10.458 -14.965 1.00 7.70 171 GLY A CA 1
ATOM 1326 C C . GLY A 1 181 ? -12.072 -10.886 -16.282 1.00 7.47 171 GLY A C 1
ATOM 1327 O O . GLY A 1 181 ? -11.258 -11.817 -16.322 1.00 7.41 171 GLY A O 1
ATOM 1328 N N . VAL A 1 182 ? -12.448 -10.188 -17.351 1.00 7.17 172 VAL A N 1
ATOM 1329 C CA . VAL A 1 182 ? -11.943 -10.476 -18.692 1.00 6.93 172 VAL A CA 1
ATOM 1330 C C . VAL A 1 182 ? -10.462 -10.092 -18.826 1.00 6.72 172 VAL A C 1
ATOM 1331 O O . VAL A 1 182 ? -10.094 -8.922 -18.663 1.00 6.52 172 VAL A O 1
ATOM 1335 N N . VAL A 1 183 ? -9.631 -11.099 -19.097 1.00 6.46 173 VAL A N 1
ATOM 1336 C CA . VAL A 1 183 ? -8.209 -10.912 -19.392 1.00 6.18 173 VAL A CA 1
ATOM 1337 C C . VAL A 1 183 ? -7.783 -11.561 -20.722 1.00 6.12 173 VAL A C 1
ATOM 1338 O O . VAL A 1 183 ? -8.315 -12.606 -21.127 1.00 5.73 173 VAL A O 1
ATOM 1342 N N . LEU A 1 184 ? -6.813 -10.933 -21.378 1.00 5.90 174 LEU A N 1
ATOM 1343 C CA . LEU A 1 184 ? -6.320 -11.360 -22.688 1.00 6.14 174 LEU A CA 1
ATOM 1344 C C . LEU A 1 184 ? -4.975 -12.102 -22.578 1.00 6.07 174 LEU A C 1
ATOM 1345 O O . LEU A 1 184 ? -4.120 -11.703 -21.786 1.00 6.13 174 LEU A O 1
ATOM 1350 N N . ASP A 1 185 ? -4.777 -13.141 -23.406 1.00 6.02 175 ASP A N 1
ATOM 1351 C CA . ASP A 1 185 ? -3.493 -13.869 -23.489 1.00 6.20 175 ASP A CA 1
ATOM 1352 C C . ASP A 1 185 ? -3.050 -14.431 -22.121 1.00 6.12 175 ASP A C 1
ATOM 1353 O O . ASP A 1 185 ? -2.166 -13.879 -21.462 1.00 6.30 175 ASP A O 1
ATOM 1358 N N . LEU A 1 186 ? -3.679 -15.521 -21.696 1.00 6.21 176 LEU A N 1
ATOM 1359 C CA . LEU A 1 186 ? -3.492 -16.034 -20.344 1.00 6.20 176 LEU A CA 1
ATOM 1360 C C . LEU A 1 186 ? -2.222 -16.859 -20.238 1.00 6.06 176 LEU A C 1
ATOM 1361 O O . LEU A 1 186 ? -1.961 -17.718 -21.085 1.00 6.19 176 LEU A O 1
ATOM 1366 N N . ASN A 1 187 ? -1.436 -16.612 -19.198 1.00 5.70 177 ASN A N 1
ATOM 1367 C CA . ASN A 1 187 ? -0.368 -17.555 -18.866 1.00 5.59 177 ASN A CA 1
ATOM 1368 C C . ASN A 1 187 ? -0.964 -18.809 -18.211 1.00 5.56 177 ASN A C 1
ATOM 1369 O O . ASN A 1 187 ? -2.180 -18.880 -17.984 1.00 5.49 177 ASN A O 1
ATOM 1374 N N . TYR A 1 188 ? -0.121 -19.790 -17.907 1.00 5.57 178 TYR A N 1
ATOM 1375 C CA . TYR A 1 188 ? -0.598 -21.043 -17.311 1.00 5.86 178 TYR A CA 1
ATOM 1376 C C . TYR A 1 188 ? -1.305 -20.866 -15.946 1.00 5.70 178 TYR A C 1
ATOM 1377 O O . TYR A 1 188 ? -2.399 -21.401 -15.744 1.00 5.93 178 TYR A O 1
ATOM 1386 N N . ALA A 1 189 ? -0.656 -20.147 -15.034 1.00 5.78 179 ALA A N 1
ATOM 1387 C CA . ALA A 1 189 ? -1.226 -19.739 -13.731 1.00 5.79 179 ALA A CA 1
ATOM 1388 C C . ALA A 1 189 ? -2.622 -19.113 -13.853 1.00 5.90 179 ALA A C 1
ATOM 1389 O O . ALA A 1 189 ? -3.542 -19.505 -13.135 1.00 6.01 179 ALA A O 1
ATOM 1391 N N . GLU A 1 190 ? -2.774 -18.166 -14.780 1.00 6.06 180 GLU A N 1
ATOM 1392 C CA . GLU A 1 190 ? -4.054 -17.493 -15.035 1.00 6.25 180 GLU A CA 1
ATOM 1393 C C . GLU A 1 190 ? -5.105 -18.426 -15.654 1.00 6.45 180 GLU A C 1
ATOM 1394 O O . GLU A 1 190 ? -6.284 -18.357 -15.314 1.00 6.61 180 GLU A O 1
ATOM 1400 N N . ASP A 1 191 ? -4.694 -19.303 -16.559 1.00 6.76 181 ASP A N 1
ATOM 1401 C CA . ASP A 1 191 ? -5.662 -20.239 -17.110 1.00 7.03 181 ASP A CA 1
ATOM 1402 C C . ASP A 1 191 ? -6.118 -21.279 -16.083 1.00 7.17 181 ASP A C 1
ATOM 1403 O O . ASP A 1 191 ? -7.246 -21.767 -16.148 1.00 7.25 181 ASP A O 1
ATOM 1408 N N . SER A 1 192 ? -5.250 -21.609 -15.135 1.00 7.34 182 SER A N 1
ATOM 1409 C CA . SER A 1 192 ? -5.581 -22.638 -14.153 1.00 7.79 182 SER A CA 1
ATOM 1410 C C . SER A 1 192 ? -6.557 -22.132 -13.082 1.00 7.86 182 SER A C 1
ATOM 1411 O O . SER A 1 192 ? -7.194 -22.924 -12.394 1.00 7.98 182 SER A O 1
ATOM 1414 N N . LYS A 1 193 ? -6.679 -20.814 -12.950 1.00 7.92 183 LYS A N 1
ATOM 1415 C CA . LYS A 1 193 ? -7.738 -20.251 -12.119 1.00 8.05 183 LYS A CA 1
ATOM 1416 C C . LYS A 1 193 ? -8.728 -19.426 -12.945 1.00 7.99 183 LYS A C 1
ATOM 1417 O O . LYS A 1 193 ? -9.334 -18.474 -12.451 1.00 8.08 183 LYS A O 1
ATOM 1423 N N . ALA A 1 194 ? -8.896 -19.815 -14.206 1.00 7.81 184 ALA A N 1
ATOM 1424 C CA . ALA A 1 194 ? -9.908 -19.217 -15.066 1.00 7.83 184 ALA A CA 1
ATOM 1425 C C . ALA A 1 194 ? -11.242 -19.974 -14.977 1.00 7.84 184 ALA A C 1
ATOM 1426 O O . ALA A 1 194 ? -11.281 -21.205 -15.106 1.00 7.88 184 ALA A O 1
ATOM 1428 N N . ASP A 1 195 ? -12.324 -19.230 -14.739 1.00 7.71 185 ASP A N 1
ATOM 1429 C CA . ASP A 1 195 ? -13.684 -19.786 -14.775 1.00 7.68 185 ASP A CA 1
ATOM 1430 C C . ASP A 1 195 ? -14.140 -20.082 -16.199 1.00 7.45 185 ASP A C 1
ATOM 1431 O O . ASP A 1 195 ? -14.903 -21.019 -16.428 1.00 7.33 185 ASP A O 1
ATOM 1436 N N . VAL A 1 196 ? -13.714 -19.226 -17.127 1.00 7.35 186 VAL A N 1
ATOM 1437 C CA . VAL A 1 196 ? -13.999 -19.353 -18.552 1.00 7.22 186 VAL A CA 1
ATOM 1438 C C . VAL A 1 196 ? -12.702 -19.105 -19.323 1.00 7.14 186 VAL A C 1
ATOM 1439 O O . VAL A 1 196 ? -11.932 -18.203 -18.997 1.00 6.81 186 VAL A O 1
ATOM 1443 N N . ASP A 1 197 ? -12.453 -19.920 -20.338 1.00 7.05 187 ASP A N 1
ATOM 1444 C CA . ASP A 1 197 ? -11.357 -19.642 -21.256 1.00 7.38 187 ASP A CA 1
ATOM 1445 C C . ASP A 1 197 ? -11.786 -19.855 -22.690 1.00 7.26 187 ASP A C 1
ATOM 1446 O O . ASP A 1 197 ? -12.714 -20.619 -22.967 1.00 7.50 187 ASP A O 1
ATOM 1451 N N . MET A 1 198 ? -11.102 -19.184 -23.598 1.00 6.96 188 MET A N 1
ATOM 1452 C CA . MET A 1 198 ? -11.521 -19.159 -24.973 1.00 7.04 188 MET A CA 1
ATOM 1453 C C . MET A 1 198 ? -10.341 -19.015 -25.931 1.00 6.80 188 MET A C 1
ATOM 1454 O O . MET A 1 198 ? -9.427 -18.221 -25.684 1.00 7.16 188 MET A O 1
ATOM 1459 N N . ASN A 1 199 ? -10.380 -19.765 -27.026 1.00 6.29 189 ASN A N 1
ATOM 1460 C CA . ASN A 1 199 ? -9.432 -19.597 -28.128 1.00 5.99 189 ASN A CA 1
ATOM 1461 C C . ASN A 1 199 ? -10.122 -18.969 -29.328 1.00 6.01 189 ASN A C 1
ATOM 1462 O O . ASN A 1 199 ? -11.217 -19.398 -29.717 1.00 5.83 189 ASN A O 1
ATOM 1467 N N . VAL A 1 200 ? -9.507 -17.925 -29.889 1.00 5.69 190 VAL A N 1
ATOM 1468 C CA . VAL A 1 200 ? -10.095 -17.199 -31.001 1.00 5.87 190 VAL A CA 1
ATOM 1469 C C . VAL A 1 200 ? -9.101 -17.142 -32.144 1.00 5.65 190 VAL A C 1
ATOM 1470 O O . VAL A 1 200 ? -7.924 -16.866 -31.936 1.00 5.94 190 VAL A O 1
ATOM 1474 N N . ILE A 1 201 ? -9.575 -17.428 -33.347 1.00 5.72 191 ILE A N 1
ATOM 1475 C CA . ILE A 1 201 ? -8.734 -17.425 -34.542 1.00 5.75 191 ILE A CA 1
ATOM 1476 C C . ILE A 1 201 ? -9.393 -16.504 -35.569 1.00 5.68 191 ILE A C 1
ATOM 1477 O O . ILE A 1 201 ? -10.518 -16.771 -36.032 1.00 5.61 191 ILE A O 1
ATOM 1482 N N A MET A 1 202 ? -8.685 -15.442 -35.933 0.50 5.62 192 MET A N 1
ATOM 1483 N N B MET A 1 202 ? -8.712 -15.396 -35.881 0.50 5.77 192 MET A N 1
ATOM 1484 C CA A MET A 1 202 ? -9.259 -14.393 -36.754 0.50 5.56 192 MET A CA 1
ATOM 1485 C CA B MET A 1 202 ? -9.270 -14.302 -36.692 0.50 5.85 192 MET A CA 1
ATOM 1486 C C A MET A 1 202 ? -8.329 -13.971 -37.881 0.50 5.74 192 MET A C 1
ATOM 1487 C C B MET A 1 202 ? -8.335 -13.856 -37.821 0.50 5.91 192 MET A C 1
ATOM 1488 O O A MET A 1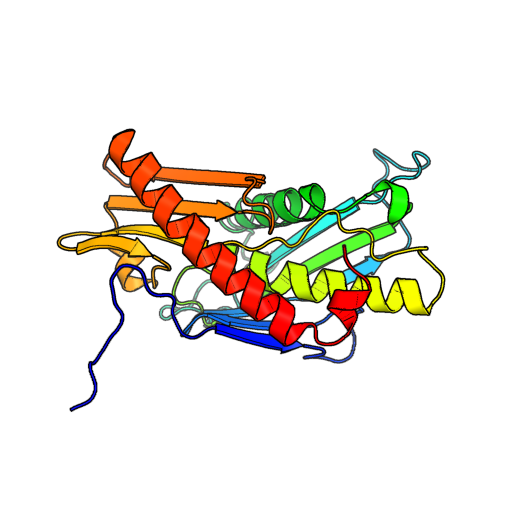 202 ? -7.111 -14.134 -37.781 0.50 5.78 192 MET A O 1
ATOM 1489 O O 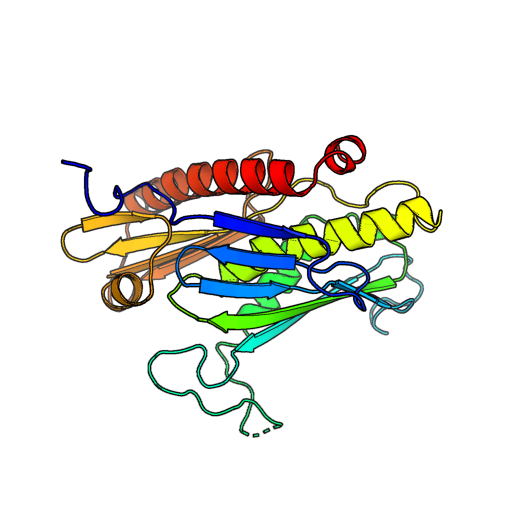B MET A 1 202 ? -7.116 -13.871 -37.655 0.50 5.90 192 MET A O 1
ATOM 1498 N N . THR A 1 203 ? -8.919 -13.422 -38.945 1.00 5.89 193 THR A N 1
ATOM 1499 C CA . THR A 1 203 ? -8.165 -12.916 -40.109 1.00 6.06 193 THR A CA 1
ATOM 1500 C C . THR A 1 203 ? -7.893 -11.420 -39.996 1.00 6.18 193 THR A C 1
ATOM 1501 O O . THR A 1 203 ? -8.499 -10.742 -39.158 1.00 6.42 193 THR A O 1
ATOM 1505 N N . GLY A 1 204 ? -7.059 -10.892 -40.896 1.00 6.16 194 GLY A N 1
ATOM 1506 C CA . GLY A 1 204 ? -6.772 -9.448 -40.959 1.00 6.26 194 GLY A CA 1
ATOM 1507 C C . GLY A 1 204 ? -7.968 -8.553 -41.274 1.00 6.36 194 GLY A C 1
ATOM 1508 O O . GLY A 1 204 ? -7.937 -7.348 -41.010 1.00 6.51 194 GLY A O 1
ATOM 1509 N N . LYS A 1 205 ? -9.019 -9.131 -41.852 1.00 6.46 195 LYS A N 1
ATOM 1510 C CA . LYS A 1 205 ? -10.246 -8.401 -42.175 1.00 6.69 195 LYS A CA 1
ATOM 1511 C C . LYS A 1 205 ? -11.298 -8.517 -41.061 1.00 6.66 195 LYS A C 1
ATOM 1512 O O . LYS A 1 205 ? -12.456 -8.116 -41.245 1.00 6.46 195 LYS A O 1
ATOM 1518 N N . GLY A 1 206 ? -10.875 -9.049 -39.913 1.00 6.64 196 GLY A N 1
ATOM 1519 C CA . GLY A 1 206 ? -11.728 -9.222 -38.725 1.00 6.84 196 GLY A CA 1
ATOM 1520 C C . GLY A 1 206 ? -12.782 -10.322 -38.810 1.00 6.92 196 GLY A C 1
ATOM 1521 O O . GLY A 1 206 ? -13.831 -10.259 -38.148 1.00 7.23 196 GLY A O 1
ATOM 1522 N N . GLN A 1 207 ? -12.530 -11.318 -39.652 1.00 6.67 197 GLN A N 1
ATOM 1523 C CA . GLN A 1 207 ? -13.470 -12.410 -39.837 1.00 6.37 197 GLN A CA 1
ATOM 1524 C C . GLN A 1 207 ? -12.954 -13.628 -39.079 1.00 6.27 197 GLN A C 1
ATOM 1525 O O . GLN A 1 207 ? -11.735 -13.851 -39.007 1.00 6.06 197 GLN A O 1
ATOM 1531 N N . PHE A 1 208 ? -13.869 -14.397 -38.495 1.00 6.09 198 PHE A N 1
ATOM 1532 C CA . PHE A 1 208 ? -13.468 -15.556 -37.688 1.00 6.22 198 PHE A CA 1
ATOM 1533 C C . PHE A 1 208 ? -13.272 -16.816 -38.510 1.00 6.10 198 PHE A C 1
ATOM 1534 O O . PHE A 1 208 ? -13.982 -17.070 -39.485 1.00 6.07 198 PHE A O 1
ATOM 1542 N N . VAL A 1 209 ? -12.298 -17.614 -38.090 1.00 6.06 199 VAL A N 1
ATOM 1543 C CA . VAL A 1 209 ? -12.103 -18.928 -38.635 1.00 5.99 199 VAL A CA 1
ATOM 1544 C C . VAL A 1 209 ? -12.459 -19.961 -37.562 1.00 5.86 199 VAL A C 1
ATOM 1545 O O . VAL A 1 209 ? -12.991 -21.034 -37.859 1.00 5.56 199 VAL A O 1
ATOM 1549 N N . GLU A 1 210 ? -12.183 -19.634 -36.303 1.00 5.81 200 GLU A N 1
ATOM 1550 C CA . GLU A 1 210 ? -12.551 -20.531 -35.209 1.00 6.27 200 GLU A CA 1
ATOM 1551 C C . GLU A 1 210 ? -12.776 -19.758 -33.922 1.00 6.12 200 GLU A C 1
ATOM 1552 O O . GLU A 1 210 ? -12.042 -18.829 -33.626 1.00 6.12 200 GLU A O 1
ATOM 1558 N N . VAL A 1 211 ? -13.812 -20.141 -33.181 1.00 6.25 201 VAL A N 1
ATOM 1559 C CA . VAL A 1 211 ? -14.092 -19.604 -31.845 1.00 6.48 201 VAL A CA 1
ATOM 1560 C C . VAL A 1 211 ? -14.430 -20.799 -30.983 1.00 6.73 201 VAL A C 1
ATOM 1561 O O . VAL A 1 211 ? -15.321 -21.577 -31.342 1.00 6.83 201 VAL A O 1
ATOM 1565 N N . GLN A 1 212 ? -13.730 -20.945 -29.862 1.00 6.73 202 GLN A N 1
ATOM 1566 C CA . GLN A 1 212 ? -13.942 -22.056 -28.957 1.00 7.21 202 GLN A CA 1
ATOM 1567 C C . GLN A 1 212 ? -13.886 -21.540 -27.510 1.00 7.25 202 GLN A C 1
ATOM 1568 O O . GLN A 1 212 ? -12.823 -21.137 -27.014 1.00 7.63 202 GLN A O 1
ATOM 1574 N N . GLY A 1 213 ? -15.039 -21.509 -26.853 1.00 6.98 203 GLY A N 1
ATOM 1575 C CA . GLY A 1 213 ? -15.133 -21.027 -25.474 1.00 6.81 203 GLY A CA 1
ATOM 1576 C C . GLY A 1 213 ? -15.644 -22.131 -24.575 1.00 6.65 203 GLY A C 1
ATOM 1577 O O . GLY A 1 213 ? -16.564 -22.864 -24.953 1.00 6.38 203 GLY A O 1
ATOM 1578 N N . THR A 1 214 ? -15.047 -22.247 -23.389 1.00 6.42 204 THR A N 1
ATOM 1579 C CA . THR A 1 214 ? -15.383 -23.301 -22.436 1.00 6.58 204 THR A CA 1
ATOM 1580 C C . THR A 1 214 ? -15.531 -22.728 -21.048 1.00 6.82 204 THR A C 1
ATOM 1581 O O . THR A 1 214 ? -14.604 -22.109 -20.531 1.00 6.75 204 THR A O 1
ATOM 1585 N N . GLY A 1 215 ? -16.710 -22.916 -20.465 1.00 7.07 205 GLY A N 1
ATOM 1586 C CA . GLY A 1 215 ? -16.910 -22.689 -19.047 1.00 7.55 205 GLY A CA 1
ATOM 1587 C C . GLY A 1 215 ? -16.247 -23.823 -18.292 1.00 7.96 205 GLY A C 1
ATOM 1588 O O . GLY A 1 215 ? -16.489 -25.006 -18.558 1.00 8.07 205 GLY A O 1
ATOM 1589 N N . GLU A 1 216 ? -15.399 -23.464 -17.341 1.00 8.43 206 GLU A N 1
ATOM 1590 C CA . GLU A 1 216 ? -14.665 -24.445 -16.563 1.00 8.73 206 GLU A CA 1
ATOM 1591 C C . GLU A 1 216 ? -15.308 -24.537 -15.166 1.00 8.86 206 GLU A C 1
ATOM 1592 O O . GLU A 1 216 ? -15.070 -23.681 -14.308 1.00 8.73 206 GLU A O 1
ATOM 1598 N N . GLU A 1 217 ? -16.146 -25.553 -14.988 1.00 8.82 207 GLU A N 1
ATOM 1599 C CA . GLU A 1 217 ? -16.878 -25.746 -13.778 1.00 8.95 207 GLU A CA 1
ATOM 1600 C C . GLU A 1 217 ? -17.785 -24.587 -13.541 1.00 8.82 207 GLU A C 1
ATOM 1601 O O . GLU A 1 217 ? -18.134 -24.301 -12.414 1.00 9.06 207 GLU A O 1
ATOM 1607 N N . ALA A 1 218 ? -18.138 -23.899 -14.596 1.00 8.61 208 ALA A N 1
ATOM 1608 C CA . ALA A 1 218 ? -18.784 -22.615 -14.496 1.00 8.32 208 ALA A CA 1
ATOM 1609 C C . ALA A 1 218 ? -19.352 -22.328 -15.851 1.00 8.07 208 ALA A C 1
ATOM 1610 O O . ALA A 1 218 ? -19.213 -23.149 -16.738 1.00 8.10 208 ALA A O 1
ATOM 1612 N N . THR A 1 219 ? -20.017 -21.185 -15.993 1.00 7.71 209 THR A N 1
ATOM 1613 C CA . THR A 1 219 ? -20.751 -20.842 -17.198 1.00 7.05 209 THR A CA 1
ATOM 1614 C C . THR A 1 219 ? -20.529 -19.405 -17.610 1.00 6.66 209 THR A C 1
ATOM 1615 O O . THR A 1 219 ? -20.049 -18.644 -16.853 1.00 6.82 209 THR A O 1
ATOM 1619 N N . PHE A 1 220 ? -20.881 -19.055 -18.818 1.00 6.14 210 PHE A N 1
ATOM 1620 C CA . PHE A 1 220 ? -20.700 -17.703 -19.299 1.00 5.82 210 PHE A CA 1
ATOM 1621 C C . PHE A 1 220 ? -21.959 -17.188 -19.973 1.00 5.70 210 PHE A C 1
ATOM 1622 O O . PHE A 1 220 ? -22.642 -17.939 -20.586 1.00 5.66 210 PHE A O 1
ATOM 1630 N N . SER A 1 221 ? -22.263 -15.900 -19.830 1.00 5.73 211 SER A N 1
ATOM 1631 C CA . SER A 1 221 ? -23.373 -15.287 -20.521 1.00 5.70 211 SER A CA 1
ATOM 1632 C C . SER A 1 221 ? -22.951 -14.840 -21.907 1.00 5.79 211 SER A C 1
ATOM 1633 O O . SER A 1 221 ? -21.770 -14.749 -22.213 1.00 5.52 211 SER A O 1
ATOM 1636 N N . ARG A 1 222 ? -23.943 -14.503 -22.721 1.00 6.06 212 ARG A N 1
ATOM 1637 C CA . ARG A 1 222 ? -23.704 -13.951 -24.042 1.00 6.28 212 ARG A CA 1
ATOM 1638 C C . ARG A 1 222 ? -23.003 -12.595 -24.007 1.00 6.15 212 ARG A C 1
ATOM 1639 O O . ARG A 1 222 ? -22.232 -12.266 -24.917 1.00 5.99 212 ARG A O 1
ATOM 1647 N N . ALA A 1 223 ? -23.286 -11.820 -22.964 1.00 6.17 213 ALA A N 1
ATOM 1648 C CA . ALA A 1 223 ? -22.635 -10.536 -22.754 1.00 6.22 213 ALA A CA 1
ATOM 1649 C C . ALA A 1 223 ? -21.143 -10.764 -22.622 1.00 6.17 213 ALA A C 1
ATOM 1650 O O . ALA A 1 223 ? -20.351 -10.071 -23.254 1.00 5.98 213 ALA A O 1
ATOM 1652 N N . GLN A 1 224 ? -20.775 -11.770 -21.828 1.00 6.12 214 GLN A N 1
ATOM 1653 C CA . GLN A 1 224 ? -19.375 -12.113 -21.595 1.00 6.19 214 GLN A CA 1
ATOM 1654 C C . GLN A 1 224 ? -18.706 -12.624 -22.870 1.00 6.17 214 GLN A C 1
ATOM 1655 O O . GLN A 1 224 ? -17.543 -12.298 -23.139 1.00 6.20 214 GLN A O 1
ATOM 1661 N N . LEU A 1 225 ? -19.436 -13.427 -23.647 1.00 6.04 215 LEU A N 1
ATOM 1662 C CA . LEU A 1 225 ? -18.934 -13.921 -24.936 1.00 6.05 215 LEU A CA 1
ATOM 1663 C C . LEU A 1 225 ? -18.555 -12.752 -25.849 1.00 6.10 215 LEU A C 1
ATOM 1664 O O . LEU A 1 225 ? -17.486 -12.728 -26.439 1.00 6.04 215 LEU A O 1
ATOM 1669 N N . ASN A 1 226 ? -19.444 -11.771 -25.941 1.00 6.09 216 ASN A N 1
ATOM 1670 C CA . ASN A 1 226 ? -19.167 -10.585 -26.733 1.00 6.29 216 ASN A CA 1
ATOM 1671 C C . ASN A 1 226 ? -17.961 -9.802 -26.218 1.00 6.19 216 ASN A C 1
ATOM 1672 O O . ASN A 1 226 ? -17.126 -9.365 -27.005 1.00 6.09 216 ASN A O 1
ATOM 1677 N N . GLU A 1 227 ? -17.858 -9.678 -24.898 1.00 6.03 217 GLU A N 1
ATOM 1678 C CA . GLU A 1 227 ? -16.735 -9.031 -24.234 1.00 6.19 217 GLU A CA 1
ATOM 1679 C C . GLU A 1 227 ? -15.409 -9.732 -24.536 1.00 6.09 217 GLU A C 1
ATOM 1680 O O . GLU A 1 227 ? -14.423 -9.102 -24.928 1.00 6.05 217 GLU A O 1
ATOM 1686 N N . LEU A 1 228 ? -15.401 -11.043 -24.330 1.00 6.05 218 LEU A N 1
ATOM 1687 C CA . LEU A 1 228 ? -14.235 -11.871 -24.599 1.00 6.02 218 LEU A CA 1
ATOM 1688 C C . LEU A 1 228 ? -13.765 -11.738 -26.046 1.00 6.21 218 LEU A C 1
ATOM 1689 O O . LEU A 1 228 ? -12.565 -11.597 -26.305 1.00 6.21 218 LEU A O 1
ATOM 1694 N N . LEU A 1 229 ? -14.716 -11.761 -26.974 1.00 6.28 219 LEU A N 1
ATOM 1695 C CA . LEU A 1 229 ? -14.430 -11.648 -28.397 1.00 6.70 219 LEU A CA 1
ATOM 1696 C C . LEU A 1 229 ? -13.846 -10.289 -28.772 1.00 6.83 219 LEU A C 1
ATOM 1697 O O . LEU A 1 229 ? -12.886 -10.211 -29.534 1.00 6.83 219 LEU A O 1
ATOM 1702 N N . ASP A 1 230 ? -14.454 -9.235 -28.248 1.00 6.87 220 ASP A N 1
ATOM 1703 C CA . ASP A 1 230 ? -13.981 -7.869 -28.446 1.00 7.06 220 ASP A CA 1
ATOM 1704 C C . ASP A 1 230 ? -12.489 -7.784 -28.141 1.00 7.05 220 ASP A C 1
ATOM 1705 O O . ASP A 1 230 ? -11.702 -7.297 -28.971 1.00 7.24 220 ASP A O 1
ATOM 1710 N N . ALA A 1 231 ? -12.117 -8.292 -26.960 1.00 6.83 221 ALA A N 1
ATOM 1711 C CA . ALA A 1 231 ? -10.749 -8.288 -26.466 1.00 6.83 221 ALA A CA 1
ATOM 1712 C C . ALA A 1 231 ? -9.815 -9.156 -27.304 1.00 6.63 221 ALA A C 1
ATOM 1713 O O . ALA A 1 231 ? -8.677 -8.795 -27.508 1.00 6.80 221 ALA A O 1
ATOM 1715 N N . ALA A 1 232 ? -10.298 -10.303 -27.776 1.00 6.44 222 ALA A N 1
ATOM 1716 C CA . ALA A 1 232 ? -9.491 -11.179 -28.634 1.00 6.32 222 ALA A CA 1
ATOM 1717 C C . ALA A 1 232 ? -9.220 -10.539 -30.010 1.00 6.46 222 ALA A C 1
ATOM 1718 O O . ALA A 1 232 ? -8.113 -10.633 -30.535 1.00 6.37 222 ALA A O 1
ATOM 1720 N N . GLU A 1 233 ? -10.221 -9.855 -30.563 1.00 6.55 223 GLU A N 1
ATOM 1721 C CA . GLU A 1 233 ? -10.100 -9.191 -31.865 1.00 6.89 223 GLU A CA 1
ATOM 1722 C C . GLU A 1 233 ? -8.922 -8.226 -31.950 1.00 7.08 223 GLU A C 1
ATOM 1723 O O . GLU A 1 233 ? -8.205 -8.203 -32.957 1.00 6.85 223 GLU A O 1
ATOM 1729 N N . GLN A 1 234 ? -8.744 -7.429 -30.895 1.00 7.07 224 GLN A N 1
ATOM 1730 C CA . GLN A 1 234 ? -7.695 -6.429 -30.864 1.00 7.58 224 GLN A CA 1
ATOM 1731 C C . GLN A 1 234 ? -6.355 -7.037 -30.556 1.00 7.31 224 GLN A C 1
ATOM 1732 O O . GLN A 1 234 ? -5.352 -6.553 -31.063 1.00 7.49 224 GLN A O 1
ATOM 1738 N N . GLY A 1 235 ? -6.340 -8.082 -29.721 1.00 7.19 225 GLY A N 1
ATOM 1739 C CA . GLY A 1 235 ? -5.128 -8.856 -29.478 1.00 6.75 225 GLY A CA 1
ATOM 1740 C C . GLY A 1 235 ? -4.651 -9.406 -30.803 1.00 6.66 225 GLY A C 1
ATOM 1741 O O . GLY A 1 235 ? -3.478 -9.277 -31.146 1.00 6.41 225 GLY A O 1
ATOM 1742 N N . ILE A 1 236 ? -5.581 -9.982 -31.564 1.00 6.41 226 ILE A N 1
ATOM 1743 C CA . ILE A 1 236 ? -5.255 -10.580 -32.857 1.00 6.37 226 ILE A CA 1
ATOM 1744 C C . ILE A 1 236 ? -4.816 -9.547 -33.918 1.00 6.30 226 ILE A C 1
ATOM 1745 O O . ILE A 1 236 ? -3.850 -9.793 -34.642 1.00 6.52 226 ILE A O 1
ATOM 1750 N N . PHE A 1 237 ? -5.497 -8.400 -34.009 1.00 6.34 227 PHE A N 1
ATOM 1751 C CA . PHE A 1 237 ? -5.029 -7.345 -34.919 1.00 6.23 227 PHE A CA 1
ATOM 1752 C C . PHE A 1 237 ? -3.578 -6.924 -34.605 1.00 6.32 227 PHE A C 1
ATOM 1753 O O . PHE A 1 237 ? -2.789 -6.683 -35.525 1.00 6.26 227 PHE A O 1
ATOM 1761 N N . GLN A 1 238 ? -3.248 -6.855 -33.314 1.00 5.93 228 GLN A N 1
ATOM 1762 C CA . GLN A 1 238 ? -1.874 -6.564 -32.855 1.00 6.13 228 GLN A CA 1
ATOM 1763 C C . GLN A 1 238 ? -0.890 -7.666 -33.266 1.00 5.78 228 GLN A C 1
ATOM 1764 O O . GLN A 1 238 ? 0.213 -7.371 -33.734 1.00 5.72 228 GLN A O 1
ATOM 1770 N N . LEU A 1 239 ? -1.307 -8.921 -33.105 1.00 5.70 229 LEU A N 1
ATOM 1771 C CA . LEU A 1 239 ? -0.505 -10.062 -33.519 1.00 5.37 229 LEU A CA 1
ATOM 1772 C C . LEU A 1 239 ? -0.262 -10.035 -35.024 1.00 5.41 229 LEU A C 1
ATOM 1773 O O . LEU A 1 239 ? 0.836 -10.317 -35.483 1.00 5.20 229 LEU A O 1
ATOM 1778 N N . ILE A 1 240 ? -1.287 -9.673 -35.787 1.00 5.38 230 ILE A N 1
ATOM 1779 C CA . ILE A 1 240 ? -1.148 -9.583 -37.237 1.00 5.62 230 ILE A CA 1
ATOM 1780 C C . ILE A 1 240 ? -0.164 -8.471 -37.619 1.00 5.60 230 ILE A C 1
ATOM 1781 O O . ILE A 1 240 ? 0.669 -8.645 -38.501 1.00 5.60 230 ILE A O 1
ATOM 1786 N N . ASP A 1 241 ? -0.233 -7.349 -36.920 1.00 5.60 231 ASP A N 1
ATOM 1787 C CA . ASP A 1 241 ? 0.767 -6.297 -37.106 1.00 6.06 231 ASP A CA 1
ATOM 1788 C C . ASP A 1 241 ? 2.195 -6.838 -36.931 1.00 5.95 231 ASP A C 1
ATOM 1789 O O . ASP A 1 241 ? 3.084 -6.556 -37.747 1.00 6.03 231 ASP A O 1
ATOM 1794 N N . ILE A 1 242 ? 2.392 -7.632 -35.881 1.00 5.96 232 ILE A N 1
ATOM 1795 C CA . ILE A 1 242 ? 3.686 -8.247 -35.590 1.00 5.90 232 ILE A CA 1
ATOM 1796 C C . ILE A 1 242 ? 4.092 -9.279 -36.671 1.00 5.84 232 ILE A C 1
ATOM 1797 O O . ILE A 1 242 ? 5.269 -9.360 -37.037 1.00 5.74 232 ILE A O 1
ATOM 1802 N N . GLN A 1 243 ? 3.124 -10.052 -37.186 1.00 5.67 233 GLN A N 1
ATOM 1803 C CA . GLN A 1 243 ? 3.389 -10.996 -38.273 1.00 5.69 233 GLN A CA 1
ATOM 1804 C C . GLN A 1 243 ? 3.872 -10.237 -39.512 1.00 5.82 233 GLN A C 1
ATOM 1805 O O . GLN A 1 243 ? 4.822 -10.645 -40.192 1.00 6.00 233 GLN A O 1
ATOM 1811 N N . LYS A 1 244 ? 3.193 -9.136 -39.804 1.00 5.69 234 LYS A N 1
ATOM 1812 C CA . LYS A 1 244 ? 3.630 -8.230 -40.864 1.00 5.69 234 LYS A CA 1
ATOM 1813 C C . LYS A 1 244 ? 5.038 -7.666 -40.605 1.00 5.71 234 LYS A C 1
ATOM 1814 O O . LYS A 1 244 ? 5.838 -7.579 -41.533 1.00 5.60 234 LYS A O 1
ATOM 1820 N N . GLU A 1 245 ? 5.343 -7.310 -39.350 1.00 5.78 235 GLU A N 1
ATOM 1821 C CA . GLU A 1 245 ? 6.709 -6.858 -38.993 1.00 5.89 235 GLU A CA 1
ATOM 1822 C C . GLU A 1 245 ? 7.734 -7.949 -39.340 1.00 5.80 235 GLU A C 1
ATOM 1823 O O . GLU A 1 245 ? 8.752 -7.689 -39.991 1.00 5.96 235 GLU A O 1
ATOM 1829 N N . ALA A 1 246 ? 7.427 -9.171 -38.935 1.00 5.96 236 ALA A N 1
ATOM 1830 C CA . ALA A 1 246 ? 8.291 -10.331 -39.148 1.00 6.00 236 ALA A CA 1
ATOM 1831 C C . ALA A 1 246 ? 8.459 -10.677 -40.626 1.00 5.98 236 ALA A C 1
ATOM 1832 O O . ALA A 1 246 ? 9.533 -11.122 -41.051 1.00 6.02 236 ALA A O 1
ATOM 1834 N N . LEU A 1 247 ? 7.397 -10.479 -41.405 1.00 6.16 237 LEU A N 1
ATOM 1835 C CA . LEU A 1 247 ? 7.381 -10.886 -42.802 1.00 5.77 237 LEU A CA 1
ATOM 1836 C C . LEU A 1 247 ? 8.160 -9.961 -43.749 1.00 5.87 237 LEU A C 1
ATOM 1837 O O . LEU A 1 247 ? 8.501 -10.371 -44.856 1.00 5.71 237 LEU A O 1
ATOM 1842 N N . GLY A 1 248 ? 8.455 -8.734 -43.305 1.00 5.84 238 GLY A N 1
ATOM 1843 C CA . GLY A 1 248 ? 9.275 -7.804 -44.083 1.00 6.12 238 GLY A CA 1
ATOM 1844 C C . GLY A 1 248 ? 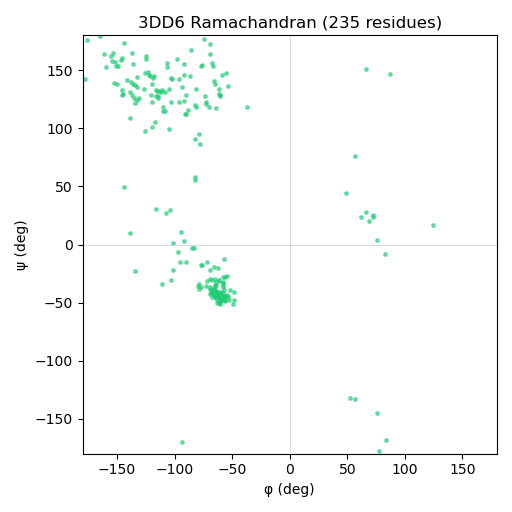8.634 -7.598 -45.429 1.00 6.25 238 GLY A C 1
ATOM 1845 O O . GLY A 1 248 ? 7.408 -7.417 -45.511 1.00 6.43 238 GLY A O 1
ATOM 1846 N N . ASP A 1 249 ? 9.446 -7.681 -46.482 1.00 6.35 239 ASP A N 1
ATOM 1847 C CA . ASP A 1 249 ? 8.998 -7.394 -47.853 1.00 6.55 239 ASP A CA 1
ATOM 1848 C C . ASP A 1 249 ? 7.962 -8.375 -48.414 1.00 6.44 239 ASP A C 1
ATOM 1849 O O . ASP A 1 249 ? 7.259 -8.066 -49.387 1.00 6.17 239 ASP A O 1
ATOM 1854 N N . ILE A 1 250 ? 7.874 -9.555 -47.812 1.00 6.29 240 ILE A N 1
ATOM 1855 C CA . ILE A 1 250 ? 6.927 -10.567 -48.261 1.00 6.34 240 ILE A CA 1
ATOM 1856 C C . ILE A 1 250 ? 5.477 -10.052 -48.227 1.00 6.56 240 ILE A C 1
ATOM 1857 O O . ILE A 1 250 ? 4.646 -10.503 -49.021 1.00 6.68 240 ILE A O 1
ATOM 1862 N N . VAL A 1 251 ? 5.189 -9.101 -47.330 1.00 6.89 241 VAL A N 1
ATOM 1863 C CA . VAL A 1 251 ? 3.852 -8.488 -47.236 1.00 7.25 241 VAL A CA 1
ATOM 1864 C C . VAL A 1 251 ? 3.361 -7.905 -48.569 1.00 7.58 241 VAL A C 1
ATOM 1865 O O . VAL A 1 251 ? 2.154 -7.844 -48.814 1.00 7.44 241 VAL A O 1
ATOM 1869 N N . SER A 1 252 ? 4.307 -7.505 -49.420 1.00 7.81 242 SER A N 1
ATOM 1870 C CA . SER A 1 252 ? 4.021 -6.987 -50.758 1.00 8.29 242 SER A CA 1
ATOM 1871 C C . SER A 1 252 ? 3.491 -8.066 -51.694 1.00 8.49 242 SER A C 1
ATOM 1872 O O . SER A 1 252 ? 2.833 -7.761 -52.686 1.00 8.48 242 SER A O 1
ATOM 1875 N N . HIS A 1 253 ? 3.771 -9.326 -51.371 1.00 8.78 243 HIS A N 1
ATOM 1876 C CA . HIS A 1 253 ? 3.305 -10.444 -52.179 1.00 9.01 243 HIS A CA 1
ATOM 1877 C C . HIS A 1 253 ? 1.954 -10.967 -51.694 1.00 9.29 243 HIS A C 1
ATOM 1878 O O . HIS A 1 253 ? 1.435 -11.951 -52.226 1.00 9.33 243 HIS A O 1
ATOM 1885 N N . ILE A 1 254 ? 1.397 -10.311 -50.679 1.00 9.68 244 ILE A N 1
ATOM 1886 C CA . ILE A 1 254 ? 0.069 -10.645 -50.153 1.00 10.13 244 ILE A CA 1
ATOM 1887 C C . ILE A 1 254 ? -0.870 -9.434 -50.324 1.00 10.75 244 ILE A C 1
ATOM 1888 O O . ILE A 1 254 ? -0.438 -8.283 -50.213 1.00 10.90 244 ILE A O 1
ATOM 1893 N N . GLU A 1 255 ? -2.143 -9.690 -50.635 1.00 11.37 245 GLU A N 1
ATOM 1894 C CA . GLU A 1 255 ? -3.141 -8.613 -50.736 1.00 11.77 245 GLU A CA 1
ATOM 1895 C C . GLU A 1 255 ? -4.002 -8.507 -49.475 1.00 11.90 245 GLU A C 1
ATOM 1896 O O . GLU A 1 255 ? -3.483 -8.242 -48.378 1.00 12.14 245 GLU A O 1
#

Organism: Bacillus anthracis (NCBI:txid1392)

B-factor: mean 7.37, std 3.76, range [0.72, 42.83]

Nearest PDB structures (foldseek):
  3dd6-assembly1_A  TM=1.004E+00  e=6.732E-53  unclassified
  1oyr-assembly1_C  TM=9.748E-01  e=2.728E-37  Bacillus subtilis
  1oyp-assembly1_B  TM=9.671E-01  e=1.331E-34  Bacillus subtilis
  1oys-assembly1_A-2  TM=9.606E-01  e=6.232E-33  Bacillus subtilis
  3b4t-assembly1_A  TM=9.546E-01  e=1.770E-30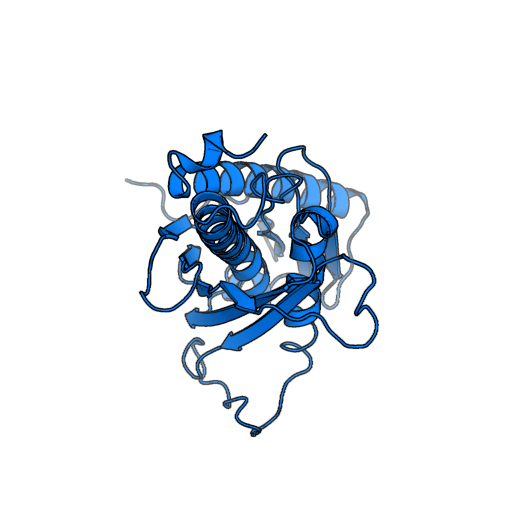  Mycobacterium tuberculosis H37Rv

Solvent-accessible surface area: 12708 Å² total; per-residue (Å²): 237,231,142,145,64,77,130,117,75,77,20,21,140,16,91,20,75,44,115,84,94,197,177,35,50,1,3,0,15,0,32,10,22,82,0,64,0,40,0,16,0,54,26,63,107,130,3,34,103,140,12,114,69,121,37,97,0,57,0,35,8,86,8,35,43,78,10,161,6,28,143,155,147,45,138,133,58,70,116,58,152,67,67,56,101,6,97,88,0,43,159,2,0,2,91,0,0,57,52,4,2,23,33,106,34,0,18,62,29,3,0,95,1,44,1,56,0,54,68,19,28,14,21,6,52,3,4,0,0,2,0,0,0,0,0,0,0,13,0,0,28,110,8,38,120,53,159,110,14,112,92,3,0,13,129,17,12,0,0,3,4,12,0,0,20,5,96,184,80,33,28,9,3,5,3,36,139,53,41,56,80,116,10,53,2,25,2,16,0,0,0,12,27,153,22,110,86,45,36,62,46,32,55,27,71,183,41,122,67,57,195,75,59,51,80,89,0,28,91,11,0,55,58,0,0,87,82,6,4,83,38,0,87,132,28,4,43,130,27,50,94,81,17,216

Secondary structure (DSSP, 8-state):
-PPPS--TT-PPPEEEEES-SSSSSEEEEEEETTEEEEEEEEEES---GGGTTSS--EEEEEEEE-TTSSSSPPPP-------HHHHHHHHHHHHHHHHHB-HHHH-S-EEEEEEEEEE-SS-HHHHHHHHHHHHHHHHHHHHHHTTSSSS--BSS-EEEEEEEEETTTEEEES--HHHHHTEEEEEEEEEETTS-EEEEEEEESSS---HHHHHHHHHHHHHHHHHHHHHHHHHHGGGGGG--

Radius of gyration: 17.9 Å; Cα contacts (8 Å, |Δi|>4): 548; chains: 1; bounding box: 41×48×51 Å

Foldseek 3Di:
DDDDDDDQLDWADWDWAWCNDPDALTWIWIDGPQWIKTKAKHKFQAADPVCPPVFFAFEFEFEDEDQVLDVHGDDGVPCVNDDPVRVVLRVVLRLLLVVFFQRNQLTRIYIYMYIYIHHAFAWRSQSSNLNNQLRLQSSLVVCCVVVVGVFSGTNFAKGKWKWFQAVPRGIGTHDTNVRVVRTQKMWMWMATLVGHGSDIDMDGDVHDDDPVSVVVNSVSGSVVTNVSSVNSCVNNPPSVVRPD